Protein AF-A0AAV7CUU9-F1 (afdb_monomer_lite)

Foldseek 3Di:
DVVPDDLQCQLVVLLVVLLVVLVVVLVVCVVPVPPPPDPCSQLSLLLSLQRNLQSQLASLQDPDDLVPDDPVSNVLRDNDDDDPVLSVCSSVPPLRRRQFFRDGSVLVVCLVVVVADDDDLVVVLVVLVVVLVVLVVLLVVQQPPADQDPDPPDDPVVNVVSLVSNCVSNCSVSVNSQSVSLSVCVVSVRFWDQADPVRHTGRHNRRQADPVQLVPPPDPVSNLCGHRPRLSVSLVSVVVVDPPVPVVSSVSSCCSPQQSVQQSVDPDRPSSNCVSVVVVVVVVVVVVVVVVVVPD

Organism: Engystomops pustulosus (NCBI:txid76066)

Secondary structure (DSSP, 8-state):
-GGGS-TTTHHHHHHHHHHHHHHHHHHHHHH-TTT-SS-THHHHHHHHHHHHHHHHHHHHHHTS-GGGS-HHHHHH---SPPPHHHHHHHHH-GGGTSSPPP--HHHHHHHHHT-S-----HHHHHHHHHHHHHHHHHHHHHTTT------TTS-HHHHHHHHHHHHHHHTHHHHHHHHHHHHHHHHHTTT---B-TTSPBP--TT--B-HHHHHT-SSHHHHHHHBSHHHHHHHHHHHHHS-TT-HHHHHHHHHHHHTHHHHHSSS-HHHHHHHHHHHHHHHHHHHHHHHHTT--

Sequence (296 aa):
MFFMVDPRRIQIYTLLITMVYLTFFHVRRYANPFVDELDFTVALMTLTQKMSRFAFEYHDGTVRSYQSLTPTQKSLAIKSLPGILPYLSYNVGFLGLLAGPLCSFNDYQVFIHGEEKKRNPNVVVFKKLWLCCFLLAAHIILSDQFSVSNDPNNSVMYIFLELYLTAASRRPKYYFAWTLADVINNAAGFGYNGVLDYGEERWDLLSNLNILRIETATSFKMYIDNWNIQTAVWLKELSTNFPLGFEIITKVPVFVFFLIPFCHFTSNIPECMVHCFINYLLHMHLYILLHKGFLQ

pLDDT: mean 78.6, std 17.5, range [33.25, 96.81]

Structure (mmCIF, N/CA/C/O backbone):
data_AF-A0AAV7CUU9-F1
#
_entry.id   AF-A0AAV7CUU9-F1
#
loop_
_atom_site.group_PDB
_atom_site.id
_atom_site.type_symbol
_atom_site.label_atom_id
_atom_site.label_alt_id
_atom_site.label_comp_id
_atom_site.label_asym_id
_atom_site.label_entity_id
_atom_site.label_seq_id
_atom_site.pdbx_PDB_ins_code
_atom_site.Cartn_x
_atom_site.Cartn_y
_atom_site.Cartn_z
_atom_site.occupancy
_atom_site.B_iso_or_equiv
_atom_site.auth_seq_id
_atom_site.auth_comp_id
_atom_site.auth_asym_id
_atom_site.auth_atom_id
_atom_site.pdbx_PDB_model_num
ATOM 1 N N . MET A 1 1 ? -21.734 -13.037 1.430 1.00 58.19 1 MET A N 1
ATOM 2 C CA . MET A 1 1 ? -20.768 -14.059 1.887 1.00 58.19 1 MET A CA 1
ATOM 3 C C . MET A 1 1 ? -20.454 -13.929 3.372 1.00 58.19 1 MET A C 1
ATOM 5 O O . MET A 1 1 ? -20.731 -14.872 4.094 1.00 58.19 1 MET A O 1
ATOM 9 N N . PHE A 1 2 ? -19.957 -12.781 3.848 1.00 66.88 2 PHE A N 1
ATOM 10 C CA . PHE A 1 2 ? -19.562 -12.624 5.256 1.00 66.88 2 PHE A CA 1
ATOM 11 C C . PHE A 1 2 ? -20.655 -12.950 6.287 1.00 66.88 2 PHE A C 1
ATOM 13 O O . PHE A 1 2 ? -20.372 -13.540 7.318 1.00 66.88 2 PHE A O 1
ATOM 20 N N . PHE A 1 3 ? -21.911 -12.632 5.974 1.00 66.44 3 PHE A N 1
ATOM 21 C CA . PHE A 1 3 ? -23.059 -12.852 6.861 1.00 66.44 3 PHE A CA 1
ATOM 22 C C . PHE A 1 3 ? -23.571 -14.305 6.912 1.00 66.44 3 PHE A C 1
ATOM 24 O O . PHE A 1 3 ? -24.532 -14.576 7.621 1.00 66.44 3 PHE A O 1
ATOM 31 N N . MET A 1 4 ? -22.994 -15.231 6.135 1.00 69.12 4 MET A N 1
ATOM 32 C CA . MET A 1 4 ? -23.550 -16.583 5.934 1.00 69.12 4 MET A CA 1
ATOM 33 C C . MET A 1 4 ? -22.532 -17.715 6.147 1.00 69.12 4 MET A C 1
ATOM 35 O O . MET A 1 4 ? -22.881 -18.881 5.995 1.00 69.12 4 MET A O 1
ATOM 39 N N . VAL A 1 5 ? -21.271 -17.392 6.443 1.00 77.31 5 VAL A N 1
ATOM 40 C CA . VAL A 1 5 ? -20.157 -18.352 6.480 1.00 77.31 5 VAL A CA 1
ATOM 41 C C . VAL A 1 5 ? -19.608 -18.462 7.901 1.00 77.31 5 VAL A C 1
ATOM 43 O O . VAL A 1 5 ? -19.485 -17.453 8.590 1.00 77.31 5 VAL A O 1
ATOM 46 N N . ASP A 1 6 ? -19.254 -19.683 8.320 1.00 84.69 6 ASP A N 1
ATOM 47 C CA . ASP A 1 6 ? -18.614 -19.952 9.615 1.00 84.69 6 ASP A CA 1
ATOM 48 C C . ASP A 1 6 ? -17.358 -19.068 9.797 1.00 84.69 6 ASP A C 1
ATOM 50 O O . ASP A 1 6 ? -16.442 -19.136 8.959 1.00 84.69 6 ASP A O 1
ATOM 54 N N . PRO A 1 7 ? -17.276 -18.280 10.890 1.00 82.38 7 PRO A N 1
ATOM 55 C CA . PRO A 1 7 ? -16.122 -17.446 11.205 1.00 82.38 7 PRO A CA 1
ATOM 56 C C . PRO A 1 7 ? -14.778 -18.180 11.155 1.00 82.38 7 PRO A C 1
ATOM 58 O O . PRO A 1 7 ? -13.775 -17.555 10.841 1.00 82.38 7 PRO A O 1
ATOM 61 N N . ARG A 1 8 ? -14.731 -19.502 11.386 1.00 85.69 8 ARG A N 1
ATOM 62 C CA . ARG A 1 8 ? -13.494 -20.313 11.360 1.00 85.69 8 ARG A CA 1
ATOM 63 C C . ARG A 1 8 ? -12.810 -20.380 9.995 1.00 85.69 8 ARG A C 1
ATOM 65 O O . ARG A 1 8 ? -11.613 -20.659 9.930 1.00 85.69 8 ARG A O 1
ATOM 72 N N . ARG A 1 9 ? -13.558 -20.209 8.901 1.00 86.81 9 ARG A N 1
ATOM 73 C CA . ARG A 1 9 ? -13.047 -20.383 7.524 1.00 86.81 9 ARG A CA 1
ATOM 74 C C . ARG A 1 9 ? -13.268 -19.168 6.628 1.00 86.81 9 ARG A C 1
ATOM 76 O O . ARG A 1 9 ? -12.860 -19.182 5.466 1.00 86.81 9 ARG A O 1
ATOM 83 N N . ILE A 1 10 ? -13.911 -18.127 7.144 1.00 89.50 10 ILE A N 1
ATOM 84 C CA . ILE A 1 10 ? -14.310 -16.936 6.393 1.00 89.50 10 ILE A CA 1
ATOM 85 C C . ILE A 1 10 ? -13.123 -16.233 5.723 1.00 89.50 10 ILE A C 1
ATOM 87 O O . ILE A 1 10 ? -13.210 -15.843 4.564 1.00 89.50 10 ILE A O 1
ATOM 91 N N . GLN A 1 11 ? -11.987 -16.157 6.412 1.00 89.56 11 GLN A N 1
ATOM 92 C CA . GLN A 1 11 ? -10.737 -15.575 5.940 1.00 89.56 11 GLN A CA 1
ATOM 93 C C . GLN A 1 11 ? -10.143 -16.329 4.753 1.00 89.56 11 GLN A C 1
ATOM 95 O O . GLN A 1 11 ? -9.668 -15.712 3.801 1.00 89.56 11 GLN A O 1
ATOM 100 N N . ILE A 1 12 ? -10.249 -17.660 4.766 1.00 88.00 12 ILE A N 1
ATOM 101 C CA . ILE A 1 12 ? -9.737 -18.518 3.696 1.00 88.00 12 ILE A CA 1
ATOM 102 C C . ILE A 1 12 ? -10.602 -18.354 2.454 1.00 88.00 12 ILE A C 1
ATOM 104 O O . ILE A 1 12 ? -10.090 -18.075 1.373 1.00 88.00 12 ILE A O 1
ATOM 108 N N . TYR A 1 13 ? -11.919 -18.498 2.607 1.00 89.69 13 TYR A N 1
ATOM 109 C CA . TYR A 1 13 ? -12.818 -18.403 1.467 1.00 89.69 13 TYR A CA 1
ATOM 110 C C . TYR A 1 13 ? -12.813 -17.001 0.854 1.00 89.69 13 TYR A C 1
ATOM 112 O O . TYR A 1 13 ? -12.781 -16.889 -0.369 1.00 89.69 13 TYR A O 1
ATOM 120 N N . THR A 1 14 ? -12.814 -15.944 1.677 1.00 91.50 14 THR A N 1
ATOM 121 C CA . THR A 1 14 ? -12.748 -14.567 1.174 1.00 91.50 14 THR A CA 1
ATOM 122 C C . THR A 1 14 ? -11.474 -14.365 0.370 1.00 91.50 14 THR A C 1
ATOM 124 O O . THR A 1 14 ? -11.570 -13.960 -0.783 1.00 91.50 14 THR A O 1
ATOM 127 N N . LEU A 1 15 ? -10.307 -14.720 0.929 1.00 89.50 15 LEU A N 1
ATOM 128 C CA . LEU A 1 15 ? -9.028 -14.590 0.233 1.00 89.50 15 LEU A CA 1
ATOM 129 C C . LEU A 1 15 ? -9.032 -15.342 -1.102 1.00 89.50 15 LEU A C 1
ATOM 131 O O . LEU A 1 15 ? -8.678 -14.755 -2.122 1.00 89.50 15 LEU A O 1
ATOM 135 N N . LEU A 1 16 ? -9.456 -16.610 -1.112 1.00 88.62 16 LEU A N 1
ATOM 136 C CA . LEU A 1 16 ? -9.476 -17.434 -2.322 1.00 88.62 16 LEU A CA 1
ATOM 137 C C . LEU A 1 16 ? -10.388 -16.848 -3.401 1.00 88.62 16 LEU A C 1
ATOM 139 O O . LEU A 1 16 ? -9.965 -16.724 -4.546 1.00 88.62 16 LEU A O 1
ATOM 143 N N . ILE A 1 17 ? -11.611 -16.451 -3.049 1.00 90.94 17 ILE A N 1
ATOM 144 C CA . ILE A 1 17 ? -12.566 -15.900 -4.017 1.00 90.94 17 ILE A CA 1
ATOM 145 C C . ILE A 1 17 ? -12.052 -14.577 -4.584 1.00 90.94 17 ILE A C 1
ATOM 147 O O . ILE A 1 17 ? -12.041 -14.408 -5.803 1.00 90.94 17 ILE A O 1
ATOM 151 N N . THR A 1 18 ? -11.574 -13.664 -3.732 1.00 91.50 18 THR A N 1
ATOM 152 C CA . THR A 1 18 ? -11.036 -12.377 -4.197 1.00 91.50 18 THR A CA 1
ATOM 153 C C . THR A 1 18 ? -9.786 -12.563 -5.055 1.00 91.50 18 THR A C 1
ATOM 155 O O . THR A 1 18 ? -9.650 -11.911 -6.085 1.00 91.50 18 THR A O 1
ATOM 158 N N . MET A 1 19 ? -8.909 -13.507 -4.697 1.00 87.88 19 MET A N 1
ATOM 159 C CA . MET A 1 19 ? -7.693 -13.808 -5.459 1.00 87.88 19 MET A CA 1
ATOM 160 C C . MET A 1 19 ? -7.987 -14.435 -6.815 1.00 87.88 19 MET A C 1
ATOM 162 O O . MET A 1 19 ? -7.392 -14.027 -7.810 1.00 87.88 19 MET A O 1
ATOM 166 N N . VAL A 1 20 ? -8.902 -15.405 -6.878 1.00 88.44 20 VAL A N 1
ATOM 167 C CA . VAL A 1 20 ? -9.318 -16.029 -8.142 1.00 88.44 20 VAL A CA 1
ATOM 168 C C . VAL A 1 20 ? -9.947 -14.984 -9.060 1.00 88.44 20 VAL A C 1
ATOM 170 O O . VAL A 1 20 ? -9.594 -14.917 -10.235 1.00 88.44 20 VAL A O 1
ATOM 173 N N . TYR A 1 21 ? -10.816 -14.129 -8.516 1.00 91.00 21 TYR A N 1
ATOM 174 C CA . TYR A 1 21 ? -11.444 -13.045 -9.269 1.00 91.00 21 TYR A CA 1
ATOM 175 C C . TYR A 1 21 ? -10.401 -12.064 -9.820 1.00 91.00 21 TYR A C 1
ATOM 177 O O . TYR A 1 21 ? -10.372 -11.805 -11.020 1.00 91.00 21 TYR A O 1
ATOM 185 N N . LEU A 1 22 ? -9.489 -11.579 -8.974 1.00 88.94 22 LEU A N 1
ATOM 186 C CA . LEU A 1 22 ? -8.411 -10.678 -9.380 1.00 88.94 22 LEU A CA 1
ATOM 187 C C . LEU A 1 22 ? -7.498 -11.311 -10.445 1.00 88.94 22 LEU A C 1
ATOM 189 O O . LEU A 1 22 ? -7.190 -10.685 -11.459 1.00 88.94 22 LEU A O 1
ATOM 193 N N . THR A 1 23 ? -7.114 -12.574 -10.249 1.00 84.44 23 THR A N 1
ATOM 194 C CA . THR A 1 23 ? -6.263 -13.322 -11.187 1.00 84.44 23 THR A CA 1
ATOM 195 C C . THR A 1 23 ? -6.933 -13.457 -12.549 1.00 84.44 23 THR A C 1
ATOM 197 O O . THR A 1 23 ? -6.286 -13.238 -13.570 1.00 84.44 23 THR A O 1
ATOM 200 N N . PHE A 1 24 ? -8.232 -13.764 -12.584 1.00 87.50 24 PHE A N 1
ATOM 201 C CA . PHE A 1 24 ? -8.989 -13.859 -13.829 1.00 87.50 24 PHE A CA 1
ATOM 202 C C . PHE A 1 24 ? -8.916 -12.562 -14.648 1.00 87.50 24 PHE A C 1
ATOM 204 O O . PHE A 1 24 ? -8.648 -12.615 -15.850 1.00 87.50 24 PHE A O 1
ATOM 211 N N . PHE A 1 25 ? -9.085 -11.397 -14.014 1.00 85.31 25 PHE A N 1
ATOM 212 C CA . PHE A 1 25 ? -9.014 -10.116 -14.725 1.00 85.31 25 PHE A CA 1
ATOM 213 C C . PHE A 1 25 ? -7.604 -9.747 -15.168 1.00 85.31 25 PHE A C 1
ATOM 215 O O . PHE A 1 25 ? -7.440 -9.258 -16.284 1.00 85.31 25 PHE A O 1
ATOM 222 N N . HIS A 1 26 ? -6.584 -10.049 -14.368 1.00 79.81 26 HIS A N 1
ATOM 223 C CA . HIS A 1 26 ? -5.200 -9.880 -14.806 1.00 79.81 26 HIS A CA 1
ATOM 224 C C . HIS A 1 26 ? -4.854 -10.764 -16.010 1.00 79.81 26 HIS A C 1
ATOM 226 O O . HIS A 1 26 ? -4.258 -10.281 -16.970 1.00 79.81 26 HIS A O 1
ATOM 232 N N . VAL A 1 27 ? -5.277 -12.034 -16.008 1.00 81.75 27 VAL A N 1
ATOM 233 C CA . VAL A 1 27 ? -5.075 -12.951 -17.143 1.00 81.75 27 VAL A CA 1
ATOM 234 C C . VAL A 1 27 ? -5.829 -12.462 -18.379 1.00 81.75 27 VAL A C 1
ATOM 236 O O . VAL A 1 27 ? -5.264 -12.435 -19.470 1.00 81.75 27 VAL A O 1
ATOM 239 N N . ARG A 1 28 ? -7.084 -12.023 -18.224 1.00 82.25 28 ARG A N 1
ATOM 240 C CA . ARG A 1 28 ? -7.881 -11.465 -19.325 1.00 82.25 28 ARG A CA 1
ATOM 241 C C . ARG A 1 28 ? -7.221 -10.230 -19.938 1.00 82.25 28 ARG A C 1
ATOM 243 O O . ARG A 1 28 ? -7.171 -10.141 -21.164 1.00 82.25 28 ARG A O 1
ATOM 250 N N . ARG A 1 29 ? -6.718 -9.316 -19.103 1.00 77.62 29 ARG A N 1
ATOM 251 C CA . ARG A 1 29 ? -6.019 -8.094 -19.526 1.00 77.62 29 ARG A CA 1
ATOM 252 C C . ARG A 1 29 ? -4.715 -8.420 -20.243 1.00 77.62 29 ARG A C 1
ATOM 254 O O . ARG A 1 29 ? -4.448 -7.862 -21.299 1.00 77.62 29 ARG A O 1
ATOM 261 N N . TYR A 1 30 ? -3.939 -9.366 -19.715 1.00 76.38 30 TYR A N 1
ATOM 262 C CA . TYR A 1 30 ? -2.727 -9.855 -20.373 1.00 76.38 30 TYR A CA 1
ATOM 263 C C . TYR A 1 30 ? -3.023 -10.468 -21.750 1.00 76.38 30 TYR A C 1
ATOM 265 O O . TYR A 1 30 ? -2.300 -10.211 -22.706 1.00 76.38 30 TYR A O 1
ATOM 273 N N . ALA A 1 31 ? -4.110 -11.236 -21.870 1.00 80.44 31 ALA A N 1
ATOM 274 C CA . ALA A 1 31 ? -4.526 -11.834 -23.135 1.00 80.44 31 ALA A CA 1
ATOM 275 C C . ALA A 1 31 ? -5.106 -10.818 -24.140 1.00 80.44 31 ALA A C 1
ATOM 277 O O . ALA A 1 31 ? -5.089 -11.085 -25.338 1.00 80.44 31 ALA A O 1
ATOM 278 N N . ASN A 1 32 ? -5.621 -9.670 -23.679 1.00 80.06 32 ASN A N 1
ATOM 279 C CA . ASN A 1 32 ? -6.294 -8.665 -24.514 1.00 80.06 32 ASN A CA 1
ATOM 280 C C . ASN A 1 32 ? -5.817 -7.230 -24.194 1.00 80.06 32 ASN A C 1
ATOM 282 O O . ASN A 1 32 ? -6.618 -6.400 -23.757 1.00 80.06 32 ASN A O 1
ATOM 286 N N . PRO A 1 33 ? -4.533 -6.897 -24.421 1.00 68.38 33 PRO A N 1
ATOM 287 C CA . PRO A 1 33 ? -3.940 -5.641 -23.950 1.00 68.38 33 PRO A CA 1
ATOM 288 C C . PRO A 1 33 ? -4.522 -4.375 -24.602 1.00 68.38 33 PRO A C 1
ATOM 290 O O . PRO A 1 33 ? -4.415 -3.298 -24.026 1.00 68.38 33 PRO A O 1
ATOM 293 N N . PHE A 1 34 ? -5.153 -4.488 -25.776 1.00 65.38 34 PHE A N 1
ATOM 294 C CA . PHE A 1 34 ? -5.671 -3.350 -26.551 1.00 65.38 34 PHE A CA 1
ATOM 295 C C . PHE A 1 34 ? -7.168 -3.062 -26.342 1.00 65.38 34 PHE A C 1
ATOM 297 O O . PHE A 1 34 ? -7.693 -2.142 -26.958 1.00 65.38 34 PHE A O 1
ATOM 304 N N . VAL A 1 35 ? -7.869 -3.855 -25.523 1.00 65.31 35 VAL A N 1
ATOM 305 C CA . VAL A 1 35 ? -9.334 -3.749 -25.352 1.00 65.31 35 VAL A CA 1
ATOM 306 C C . VAL A 1 35 ? -9.725 -2.876 -24.151 1.00 65.31 35 VAL A C 1
ATOM 308 O O . VAL A 1 35 ? -10.806 -2.295 -24.143 1.00 65.31 35 VAL A O 1
ATOM 311 N N . ASP A 1 36 ? -8.847 -2.743 -23.154 1.00 57.91 36 ASP A N 1
ATOM 312 C CA . ASP A 1 36 ? -9.168 -2.109 -21.872 1.00 57.91 36 ASP A CA 1
ATOM 313 C C . ASP A 1 36 ? -8.429 -0.763 -21.697 1.00 57.91 36 ASP A C 1
ATOM 315 O O . ASP A 1 36 ? -7.310 -0.729 -21.173 1.00 57.91 36 ASP A O 1
ATOM 319 N N . GLU A 1 37 ? -9.069 0.351 -22.085 1.00 59.75 37 GLU A N 1
ATOM 320 C CA . GLU A 1 37 ? -8.553 1.721 -21.869 1.00 59.75 37 GLU A CA 1
ATOM 321 C C . GLU A 1 37 ? -8.502 2.117 -20.379 1.00 59.75 37 GLU A C 1
ATOM 323 O O . GLU A 1 37 ? -7.649 2.907 -19.973 1.00 59.75 37 GLU A O 1
ATOM 328 N N . LEU A 1 38 ? -9.381 1.544 -19.544 1.00 64.38 38 LEU A N 1
ATOM 329 C CA . LEU A 1 38 ? -9.443 1.803 -18.103 1.00 64.38 38 LEU A CA 1
ATOM 330 C C . LEU A 1 38 ? -9.029 0.565 -17.297 1.00 64.38 38 LEU A C 1
ATOM 332 O O . LEU A 1 38 ? -9.731 -0.447 -17.272 1.00 64.38 38 LEU A O 1
ATOM 336 N N . ASP A 1 39 ? -7.910 0.668 -16.579 1.00 72.75 39 ASP A N 1
ATOM 337 C CA . ASP A 1 39 ? -7.404 -0.411 -15.730 1.00 72.75 39 ASP A CA 1
ATOM 338 C C . ASP A 1 39 ? -8.113 -0.457 -14.364 1.00 72.75 39 ASP A C 1
ATOM 340 O O . ASP A 1 39 ? -7.644 0.089 -13.363 1.00 72.75 39 ASP A O 1
ATOM 344 N N . PHE A 1 40 ? -9.258 -1.140 -14.299 1.00 80.94 40 PHE A N 1
ATOM 345 C CA . PHE A 1 40 ? -9.962 -1.373 -13.032 1.00 80.94 40 PHE A CA 1
ATOM 346 C C . PHE A 1 40 ? -9.289 -2.437 -12.149 1.00 80.94 40 PHE A C 1
ATOM 348 O O . PHE A 1 40 ? -9.700 -2.618 -10.998 1.00 80.94 40 PHE A O 1
ATOM 355 N N . THR A 1 41 ? -8.255 -3.135 -12.639 1.00 80.56 41 THR A N 1
ATOM 356 C CA . THR A 1 41 ? -7.569 -4.163 -11.843 1.00 80.56 41 THR A CA 1
ATOM 357 C C . THR A 1 41 ? -6.850 -3.554 -10.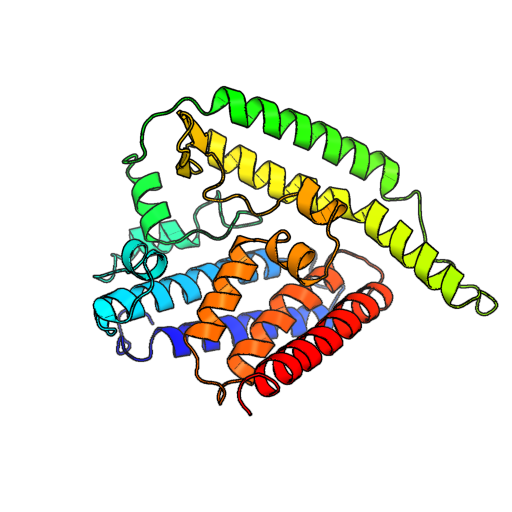644 1.00 80.56 41 THR A C 1
ATOM 359 O O . THR A 1 41 ? -6.802 -4.184 -9.593 1.00 80.56 41 THR A O 1
ATOM 362 N N . VAL A 1 42 ? -6.426 -2.287 -10.731 1.00 79.06 42 VAL A N 1
ATOM 363 C CA . VAL A 1 42 ? -5.850 -1.543 -9.600 1.00 79.06 42 VAL A CA 1
ATOM 364 C C . VAL A 1 42 ? -6.851 -1.423 -8.444 1.00 79.06 42 VAL A C 1
ATOM 366 O O . VAL A 1 42 ? -6.526 -1.747 -7.303 1.00 79.06 42 VAL A O 1
ATOM 369 N N . ALA A 1 43 ? -8.100 -1.045 -8.729 1.00 85.00 43 ALA A N 1
ATOM 370 C CA . ALA A 1 43 ? -9.141 -0.985 -7.703 1.00 85.00 43 ALA A CA 1
ATOM 371 C C . ALA A 1 43 ? -9.464 -2.384 -7.146 1.00 85.00 43 ALA A C 1
ATOM 373 O O . ALA A 1 43 ? -9.674 -2.548 -5.943 1.00 85.00 43 ALA A O 1
ATOM 374 N N . LEU A 1 44 ? -9.457 -3.418 -7.999 1.00 88.25 44 LEU A N 1
ATOM 375 C CA . LEU A 1 44 ? -9.649 -4.804 -7.559 1.00 88.25 44 LEU A CA 1
ATOM 376 C C . LEU A 1 44 ? -8.522 -5.307 -6.656 1.00 88.25 44 LEU A C 1
ATOM 378 O O . LEU A 1 44 ? -8.802 -6.063 -5.723 1.00 88.25 44 LEU A O 1
ATOM 382 N N . MET A 1 45 ? -7.276 -4.894 -6.893 1.00 86.38 45 MET A N 1
ATOM 383 C CA . MET A 1 45 ? -6.153 -5.198 -6.010 1.00 86.38 45 MET A CA 1
ATOM 384 C C . MET A 1 45 ? -6.418 -4.642 -4.610 1.00 86.38 45 MET A C 1
ATOM 386 O O . MET A 1 45 ? -6.386 -5.389 -3.630 1.00 86.38 45 MET A O 1
ATOM 390 N N . THR A 1 46 ? -6.758 -3.356 -4.512 1.00 87.94 46 THR A N 1
ATOM 391 C CA . THR A 1 46 ? -7.028 -2.707 -3.225 1.00 87.94 46 THR A CA 1
ATOM 392 C C . THR A 1 46 ? -8.244 -3.313 -2.521 1.00 87.94 46 THR A C 1
ATOM 394 O O . THR A 1 46 ? -8.189 -3.590 -1.322 1.00 87.94 46 THR A O 1
ATOM 397 N N . LEU A 1 47 ? -9.323 -3.607 -3.253 1.00 91.69 47 LEU A N 1
ATOM 398 C CA . LEU A 1 47 ? -10.499 -4.291 -2.702 1.00 91.69 47 LEU A CA 1
ATOM 399 C C . LEU A 1 47 ? -10.164 -5.697 -2.198 1.00 91.69 47 LEU A C 1
ATOM 401 O O . LEU A 1 47 ? -10.581 -6.072 -1.106 1.00 91.69 47 LEU A O 1
ATOM 405 N N . THR A 1 48 ? -9.365 -6.459 -2.944 1.00 92.06 48 THR A N 1
ATOM 406 C CA . THR A 1 48 ? -8.923 -7.800 -2.538 1.00 92.06 48 THR A CA 1
ATOM 407 C C . THR A 1 48 ? -8.175 -7.752 -1.209 1.00 92.06 48 THR A C 1
ATOM 409 O O . THR A 1 48 ? -8.446 -8.554 -0.311 1.00 92.06 48 THR A O 1
ATOM 412 N N . GLN A 1 49 ? -7.277 -6.781 -1.037 1.00 91.75 49 GLN A N 1
ATOM 413 C CA . GLN A 1 49 ? -6.554 -6.599 0.220 1.00 91.75 49 GLN A CA 1
ATOM 414 C C . GLN A 1 49 ? -7.484 -6.205 1.364 1.00 91.75 49 GLN A C 1
ATOM 416 O O . GLN A 1 49 ? -7.431 -6.822 2.421 1.00 91.75 49 GLN A O 1
ATOM 421 N N . LYS A 1 50 ? -8.375 -5.233 1.152 1.00 93.19 50 LYS A N 1
ATOM 422 C CA . LYS A 1 50 ? -9.310 -4.748 2.180 1.00 93.19 50 LYS A CA 1
ATOM 423 C C . LYS A 1 50 ? -10.278 -5.836 2.631 1.00 93.19 50 LYS A C 1
ATOM 425 O O . LYS A 1 50 ? -10.422 -6.085 3.824 1.00 93.19 50 LYS A O 1
ATOM 430 N N . MET A 1 51 ? -10.900 -6.535 1.683 1.00 94.06 51 MET A N 1
ATOM 431 C CA . MET A 1 51 ? -11.854 -7.603 1.981 1.00 94.06 51 MET A CA 1
ATOM 432 C C . MET A 1 51 ? -11.180 -8.786 2.675 1.00 94.06 51 MET A C 1
ATOM 434 O O . MET A 1 51 ? -11.719 -9.301 3.654 1.00 94.06 51 MET A O 1
ATOM 438 N N . SER A 1 52 ? -10.006 -9.216 2.200 1.00 93.00 52 SER A N 1
ATOM 439 C CA . SER A 1 52 ? -9.277 -10.317 2.837 1.00 93.00 52 SER A CA 1
ATOM 440 C C . SER A 1 52 ? -8.757 -9.922 4.217 1.00 93.00 52 SER A C 1
ATOM 442 O O . SER A 1 52 ? -8.993 -10.665 5.165 1.00 93.00 52 SER A O 1
ATOM 444 N N . ARG A 1 53 ? -8.145 -8.741 4.373 1.00 92.75 53 ARG A N 1
ATOM 445 C CA . ARG A 1 53 ? -7.670 -8.224 5.665 1.00 92.75 53 ARG A CA 1
ATOM 446 C C . ARG A 1 53 ? -8.796 -8.142 6.690 1.00 92.75 53 ARG A C 1
ATOM 448 O O . ARG A 1 53 ? -8.659 -8.713 7.765 1.00 92.75 53 ARG A O 1
ATOM 455 N N . PHE A 1 54 ? -9.935 -7.556 6.319 1.00 94.44 54 PHE A N 1
ATOM 456 C CA . PHE A 1 54 ? -11.137 -7.538 7.155 1.00 94.44 54 PHE A CA 1
ATOM 457 C C . PHE A 1 54 ? -11.536 -8.951 7.615 1.00 94.44 54 PHE A C 1
ATOM 459 O O . PHE A 1 54 ? -11.895 -9.164 8.771 1.00 94.44 54 PHE A O 1
ATOM 466 N N . ALA A 1 55 ? -11.445 -9.945 6.725 1.00 93.19 55 ALA A N 1
ATOM 467 C CA . ALA A 1 55 ? -11.752 -11.330 7.061 1.00 93.19 55 ALA A CA 1
ATOM 468 C C . ALA A 1 55 ? -10.792 -11.930 8.093 1.00 93.19 55 ALA A C 1
ATOM 470 O O . ALA A 1 55 ? -11.241 -12.651 8.985 1.00 93.19 55 ALA A O 1
ATOM 471 N N . PHE A 1 56 ? -9.495 -11.637 7.980 1.00 92.00 56 PHE A N 1
ATOM 472 C CA . PHE A 1 56 ? -8.495 -12.057 8.962 1.00 92.00 56 PHE A CA 1
ATOM 473 C C . PHE A 1 56 ? -8.700 -11.358 10.303 1.00 92.00 56 PHE A C 1
ATOM 475 O O . PHE A 1 56 ? -8.737 -12.034 11.326 1.00 92.00 56 PHE A O 1
ATOM 482 N N . GLU A 1 57 ? -8.919 -10.044 10.300 1.00 93.44 57 GLU A N 1
ATOM 483 C CA . GLU A 1 57 ? -9.186 -9.260 11.511 1.00 93.44 57 GLU A CA 1
ATOM 484 C C . GLU A 1 57 ? -10.451 -9.759 12.239 1.00 93.44 57 GLU A C 1
ATOM 486 O O . GLU A 1 57 ? -10.468 -9.867 13.467 1.00 93.44 57 GLU A O 1
ATOM 491 N N . TYR A 1 58 ? -11.493 -10.145 11.495 1.00 93.62 58 TYR A N 1
ATOM 492 C CA . TYR A 1 58 ? -12.709 -10.751 12.048 1.00 93.62 58 TYR A CA 1
ATOM 493 C C . TYR A 1 58 ? -12.497 -12.170 12.584 1.00 93.62 58 TYR A C 1
ATOM 495 O O . TYR A 1 58 ? -12.968 -12.499 13.675 1.00 93.62 58 TYR A O 1
ATOM 503 N N . HIS A 1 59 ? -11.758 -13.015 11.862 1.00 91.44 59 HIS A N 1
ATOM 504 C CA . HIS A 1 59 ? -11.390 -14.347 12.346 1.00 91.44 59 HIS A CA 1
ATOM 505 C C . HIS A 1 59 ? -10.563 -14.264 13.641 1.00 91.44 59 HIS A C 1
ATOM 507 O O . HIS A 1 59 ? -10.827 -14.990 14.604 1.00 91.44 59 HIS A O 1
ATOM 513 N N . ASP A 1 60 ? -9.593 -13.350 13.695 1.00 91.38 60 ASP A N 1
ATOM 514 C CA . ASP A 1 60 ? -8.752 -13.130 14.869 1.00 91.38 60 ASP A CA 1
ATOM 515 C C . ASP A 1 60 ? -9.581 -12.660 16.079 1.00 91.38 60 ASP A C 1
ATOM 517 O O . ASP A 1 60 ? -9.330 -13.112 17.195 1.00 91.38 60 ASP A O 1
ATOM 521 N N . GLY A 1 61 ? -10.607 -11.827 15.871 1.00 91.25 61 GLY A N 1
ATOM 522 C CA . GLY A 1 61 ? -11.475 -11.329 16.945 1.00 91.25 61 GLY A CA 1
ATOM 523 C C . GLY A 1 61 ? -12.565 -12.285 17.436 1.00 91.25 61 GLY A C 1
ATOM 524 O O . GLY A 1 61 ? -13.094 -12.067 18.526 1.00 91.25 61 GLY A O 1
ATOM 525 N N . THR A 1 62 ? -12.902 -13.330 16.674 1.00 91.19 62 THR A N 1
ATOM 526 C CA . THR A 1 62 ? -14.037 -14.225 16.984 1.00 91.19 62 THR A CA 1
ATOM 527 C C . THR A 1 62 ? -13.654 -15.677 17.248 1.00 91.19 62 THR A C 1
ATOM 529 O O . THR A 1 62 ? -14.343 -16.358 18.006 1.00 91.19 62 THR A O 1
ATOM 532 N N . VAL A 1 63 ? -12.574 -16.170 16.639 1.00 89.94 63 VAL A N 1
ATOM 533 C CA . VAL A 1 63 ? -12.205 -17.595 16.679 1.00 89.94 63 VAL A CA 1
ATOM 534 C C . VAL A 1 63 ? -10.939 -17.828 17.489 1.00 89.94 63 VAL A C 1
ATOM 536 O O . VAL A 1 63 ? -10.845 -18.813 18.225 1.00 89.94 63 VAL A O 1
ATOM 539 N N . ARG A 1 64 ? -9.938 -16.955 17.349 1.00 87.44 64 ARG A N 1
ATOM 540 C CA . ARG A 1 64 ? -8.644 -17.151 18.006 1.00 87.44 64 ARG A CA 1
ATOM 541 C C . ARG A 1 64 ? -8.682 -16.726 19.465 1.00 87.44 64 ARG A C 1
ATOM 543 O O . ARG A 1 64 ? -9.326 -15.756 19.849 1.00 87.44 64 ARG A O 1
ATOM 550 N N . SER A 1 65 ? -7.908 -17.435 20.284 1.00 87.12 65 SER A N 1
ATOM 551 C CA . SER A 1 65 ? -7.679 -17.019 21.665 1.00 87.12 65 SER A CA 1
ATOM 552 C C . SER A 1 65 ? -6.882 -15.719 21.691 1.00 87.12 65 SER A C 1
ATOM 554 O O . SER A 1 65 ? -5.818 -15.634 21.071 1.00 87.12 65 SER A O 1
ATOM 556 N N . TYR A 1 66 ? -7.344 -14.749 22.481 1.00 86.12 66 TYR A N 1
ATOM 557 C CA . TYR A 1 66 ? -6.679 -13.460 22.664 1.00 86.12 66 TYR A CA 1
ATOM 558 C C . TYR A 1 66 ? -5.199 -13.611 23.043 1.00 86.12 66 TYR A C 1
ATOM 560 O O . TYR A 1 66 ? -4.360 -12.856 22.568 1.00 86.12 66 TYR A O 1
ATOM 568 N N . GLN A 1 67 ? -4.835 -14.615 23.847 1.00 87.50 67 GLN A N 1
ATOM 569 C CA . GLN A 1 67 ? -3.441 -14.842 24.253 1.00 87.50 67 GLN A CA 1
ATOM 570 C C . GLN A 1 67 ? -2.526 -15.241 23.085 1.00 87.50 67 GLN A C 1
ATOM 572 O O . GLN A 1 67 ? -1.342 -14.924 23.115 1.00 87.50 67 GLN A O 1
ATOM 577 N N . SER A 1 68 ? -3.077 -15.880 22.049 1.00 86.81 68 SER A N 1
ATOM 578 C CA . SER A 1 68 ? -2.330 -16.328 20.864 1.00 86.81 68 SER A CA 1
ATOM 579 C C . SER A 1 68 ? -2.062 -15.222 19.837 1.00 86.81 68 SER A C 1
ATOM 581 O O . SER A 1 68 ? -1.351 -15.456 18.861 1.00 86.81 68 SER A O 1
ATOM 583 N N . LEU A 1 69 ? -2.661 -14.043 20.024 1.00 87.06 69 LEU A N 1
ATOM 584 C CA . LEU A 1 69 ? -2.567 -12.921 19.097 1.00 87.06 69 LEU A CA 1
ATOM 585 C C . LEU A 1 69 ? -1.375 -12.020 19.431 1.00 87.06 69 LEU A C 1
ATOM 587 O O . LEU A 1 69 ? -1.098 -11.721 20.602 1.00 87.06 69 LEU A O 1
ATOM 591 N N . THR A 1 70 ? -0.711 -11.524 18.388 1.00 87.12 70 THR A N 1
ATOM 592 C CA . THR A 1 70 ? 0.297 -10.467 18.528 1.00 87.12 70 THR A CA 1
ATOM 593 C C . THR A 1 70 ? -0.349 -9.163 19.024 1.00 87.12 70 THR A C 1
ATOM 595 O O . THR A 1 70 ? -1.562 -8.988 18.888 1.00 87.12 70 THR A O 1
ATOM 598 N N . PRO A 1 71 ? 0.419 -8.216 19.599 1.00 87.75 71 PRO A N 1
ATOM 599 C CA . PRO A 1 71 ? -0.127 -6.927 20.035 1.00 87.75 71 PRO A CA 1
ATOM 600 C C . PRO A 1 71 ? -0.904 -6.186 18.936 1.00 87.75 71 PRO A C 1
ATOM 602 O O . PRO A 1 71 ? -1.992 -5.683 19.197 1.00 87.75 71 PRO A O 1
ATOM 605 N N . THR A 1 72 ? -0.395 -6.196 17.701 1.00 84.06 72 THR A N 1
ATOM 606 C CA . THR A 1 72 ? -1.059 -5.589 16.537 1.00 84.06 72 THR A CA 1
ATOM 607 C C . THR A 1 72 ? -2.344 -6.324 16.156 1.00 84.06 72 THR A C 1
ATOM 609 O O . THR A 1 72 ? -3.370 -5.696 15.925 1.00 84.06 72 THR A O 1
ATOM 612 N N . GLN A 1 73 ? -2.342 -7.660 16.154 1.00 88.25 73 GLN A N 1
ATOM 613 C CA . GLN A 1 73 ? -3.565 -8.429 15.890 1.00 88.25 73 GLN A CA 1
ATOM 614 C C . GLN A 1 73 ? -4.642 -8.155 16.942 1.00 88.25 73 GLN A C 1
ATOM 616 O O . GLN A 1 73 ? -5.814 -8.034 16.610 1.00 88.25 73 GLN A O 1
ATOM 621 N N . LYS A 1 74 ? -4.252 -7.998 18.213 1.00 90.19 74 LYS A N 1
ATOM 622 C CA . LYS A 1 74 ? -5.185 -7.658 19.297 1.00 90.19 74 LYS A CA 1
ATOM 623 C C . LYS A 1 74 ? -5.847 -6.299 19.092 1.00 90.19 74 LYS A C 1
ATOM 625 O O . LYS A 1 74 ? -7.040 -6.186 19.358 1.00 90.19 74 LYS A O 1
ATOM 630 N N . SER A 1 75 ? -5.096 -5.286 18.653 1.00 88.25 75 SER A N 1
ATOM 631 C CA . SER A 1 75 ? -5.648 -3.942 18.431 1.00 88.25 75 SER A CA 1
ATOM 632 C C . SER A 1 75 ? -6.571 -3.881 17.214 1.00 88.25 75 SER A C 1
ATOM 634 O O . SER A 1 75 ? -7.545 -3.133 17.222 1.00 88.25 75 SER A O 1
ATOM 636 N N . LEU A 1 76 ? -6.291 -4.682 16.185 1.00 90.94 76 LEU A N 1
ATOM 637 C CA . LEU A 1 76 ? -7.042 -4.674 14.927 1.00 90.94 76 LEU A CA 1
ATOM 638 C C . LEU A 1 76 ? -8.178 -5.706 14.873 1.00 90.94 76 LEU A C 1
ATOM 640 O O . LEU A 1 76 ? -8.996 -5.664 13.961 1.00 90.94 76 LEU A O 1
ATOM 644 N N . ALA A 1 77 ? -8.257 -6.613 15.848 1.00 92.62 77 ALA A N 1
ATOM 645 C CA . ALA A 1 77 ? -9.266 -7.663 15.897 1.00 92.62 77 ALA A CA 1
ATOM 646 C C . ALA A 1 77 ? -10.701 -7.105 15.885 1.00 92.62 77 ALA A C 1
ATOM 648 O O . ALA A 1 77 ? -11.084 -6.269 16.712 1.00 92.62 77 ALA A O 1
ATOM 649 N N . ILE A 1 78 ? -11.529 -7.634 14.984 1.00 94.19 78 ILE A N 1
ATOM 650 C CA . ILE A 1 78 ? -12.940 -7.269 14.847 1.00 94.19 78 ILE A CA 1
ATOM 651 C C . ILE A 1 78 ? -13.773 -8.294 15.619 1.00 94.19 78 ILE A C 1
ATOM 653 O O . ILE A 1 78 ? -13.865 -9.460 15.243 1.00 94.19 78 ILE A O 1
ATOM 657 N N . LYS A 1 79 ? -14.383 -7.857 16.723 1.00 91.69 79 LYS A N 1
ATOM 658 C CA . LYS A 1 79 ? -15.105 -8.743 17.657 1.00 91.69 79 LYS A CA 1
ATOM 659 C C . LYS A 1 79 ? -16.517 -9.103 17.198 1.00 91.69 79 LYS A C 1
ATOM 661 O O . LYS A 1 79 ? -17.059 -10.125 17.607 1.00 91.69 79 LYS A O 1
ATOM 666 N N . SER A 1 80 ? -17.133 -8.256 16.382 1.00 90.56 80 SER A N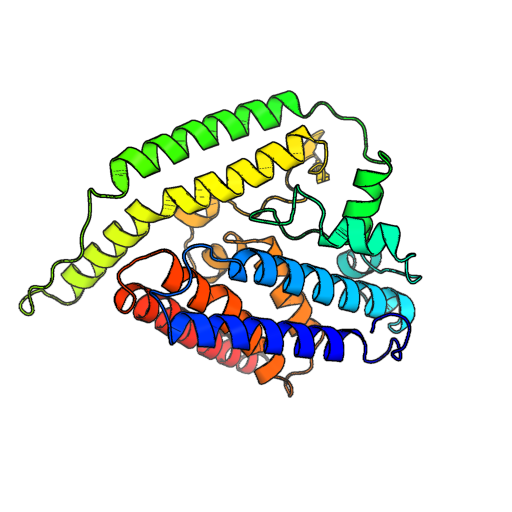 1
ATOM 667 C CA . SER A 1 80 ? -18.492 -8.439 15.880 1.00 90.56 80 SER A CA 1
ATOM 668 C C . SER A 1 80 ? -18.588 -7.960 14.440 1.00 90.56 80 SER A C 1
ATOM 670 O O . SER A 1 80 ? -17.882 -7.045 14.020 1.00 90.56 80 SER A O 1
ATOM 672 N N . LEU A 1 81 ? -19.455 -8.610 13.666 1.00 90.56 81 LEU A N 1
ATOM 673 C CA . LEU A 1 81 ? -19.632 -8.255 12.269 1.00 90.56 81 LEU A CA 1
ATOM 674 C C . LEU A 1 81 ? -20.345 -6.889 12.186 1.00 90.56 81 LEU A C 1
ATOM 676 O O . LEU A 1 81 ? -21.390 -6.720 12.821 1.00 90.56 81 LEU A O 1
ATOM 680 N N . PRO A 1 82 ? -19.810 -5.915 11.433 1.00 91.62 82 PRO A N 1
ATOM 681 C CA . PRO A 1 82 ? -20.454 -4.628 11.247 1.00 91.62 82 PRO A CA 1
ATOM 682 C C . PRO A 1 82 ? -21.705 -4.771 10.374 1.00 91.62 82 PRO A C 1
ATOM 684 O O . PRO A 1 82 ? -21.889 -5.750 9.645 1.00 91.62 82 PRO A O 1
ATOM 687 N N . GLY A 1 83 ? -22.553 -3.743 10.400 1.00 91.81 83 GLY A N 1
ATOM 688 C CA . GLY A 1 83 ? -23.638 -3.613 9.432 1.00 91.81 83 GLY A CA 1
ATOM 689 C C . GLY A 1 83 ? -23.125 -3.475 7.990 1.00 91.81 83 GLY A C 1
ATOM 690 O O . GLY A 1 83 ? -21.948 -3.209 7.737 1.00 91.81 83 GLY A O 1
ATOM 691 N N . ILE A 1 84 ? -24.041 -3.599 7.027 1.00 91.50 84 ILE A N 1
ATOM 692 C CA . ILE A 1 84 ? -23.724 -3.512 5.590 1.00 91.50 84 ILE A CA 1
ATOM 693 C C . ILE A 1 84 ? -23.137 -2.142 5.230 1.00 91.50 84 ILE A C 1
ATOM 695 O O . ILE A 1 84 ? -22.163 -2.070 4.485 1.00 91.50 84 ILE A O 1
ATOM 699 N N . LEU A 1 85 ? -23.701 -1.059 5.770 1.00 92.94 85 LEU A N 1
ATOM 700 C CA . LEU A 1 85 ? -23.287 0.300 5.426 1.00 92.94 85 LEU A CA 1
ATOM 701 C C . LEU A 1 85 ? -21.834 0.606 5.852 1.00 92.94 85 LEU A C 1
ATOM 703 O O . LEU A 1 85 ? -21.062 0.986 4.973 1.00 92.94 85 LEU A O 1
ATOM 707 N N . PRO A 1 86 ? -21.406 0.386 7.115 1.00 93.81 86 PRO A N 1
ATOM 708 C CA . PRO A 1 86 ? -20.001 0.563 7.496 1.00 93.81 86 PRO A CA 1
ATOM 709 C C . PRO A 1 86 ? -19.035 -0.295 6.673 1.00 93.81 86 PRO A C 1
ATOM 711 O O . PRO A 1 86 ? -17.973 0.180 6.271 1.00 93.81 86 PRO A O 1
ATOM 714 N N . TYR A 1 87 ? -19.416 -1.540 6.367 1.00 93.44 87 TYR A N 1
ATOM 715 C CA . TYR A 1 87 ? -18.601 -2.430 5.541 1.00 93.44 87 TYR A CA 1
ATOM 716 C C . TYR A 1 87 ? -18.446 -1.915 4.102 1.00 93.44 87 TYR A C 1
ATOM 718 O O . TYR A 1 87 ? -17.338 -1.904 3.564 1.00 93.44 87 TYR A O 1
ATOM 726 N N . LEU A 1 88 ? -19.531 -1.460 3.468 1.00 93.31 88 LEU A N 1
ATOM 727 C CA . LEU A 1 88 ? -19.462 -0.866 2.131 1.00 93.31 88 LEU A CA 1
ATOM 728 C C . LEU A 1 88 ? -18.641 0.424 2.154 1.00 93.31 88 LEU A C 1
ATOM 730 O O . LEU A 1 88 ? -17.734 0.559 1.340 1.00 93.31 88 LEU A O 1
ATOM 734 N N . SER A 1 89 ? -18.887 1.306 3.124 1.00 94.25 89 SER A N 1
ATOM 735 C CA . SER A 1 89 ? -18.134 2.549 3.318 1.00 94.25 89 SER A CA 1
ATOM 736 C C . SER A 1 89 ? -16.628 2.298 3.417 1.00 94.25 89 SER A C 1
ATOM 738 O O . SER A 1 89 ? -15.847 2.956 2.733 1.00 94.25 89 SER A O 1
ATOM 740 N N . TYR A 1 90 ? -16.219 1.284 4.187 1.00 94.19 90 TYR A N 1
ATOM 741 C CA . TYR A 1 90 ? -14.824 0.852 4.257 1.00 94.19 90 TYR A CA 1
ATOM 742 C C . TYR A 1 90 ? -14.286 0.456 2.885 1.00 94.19 90 TYR A C 1
ATOM 744 O O . TYR A 1 90 ? -13.253 0.975 2.475 1.00 94.19 90 TYR A O 1
ATOM 752 N N . ASN A 1 91 ? -14.977 -0.415 2.146 1.00 92.06 91 ASN A N 1
ATOM 753 C CA . ASN A 1 91 ? -14.488 -0.929 0.866 1.00 92.06 91 ASN A CA 1
ATOM 754 C C . ASN A 1 91 ? -14.431 0.147 -0.229 1.00 92.06 91 ASN A C 1
ATOM 756 O O . ASN A 1 91 ? -13.390 0.281 -0.874 1.00 92.06 91 ASN A O 1
ATOM 760 N N . VAL A 1 92 ? -15.490 0.948 -0.388 1.00 90.69 92 VAL A N 1
ATOM 761 C CA . VAL A 1 92 ? -15.610 1.965 -1.453 1.00 90.69 92 VAL A CA 1
ATOM 762 C C . VAL A 1 92 ? -15.144 3.365 -1.040 1.00 90.69 92 VAL A C 1
ATOM 764 O O . VAL A 1 92 ? -15.298 4.317 -1.802 1.00 90.69 92 VAL A O 1
ATOM 767 N N . GLY A 1 93 ? -14.566 3.509 0.155 1.00 89.06 93 GLY A N 1
ATOM 768 C CA . GLY A 1 93 ? -14.055 4.781 0.657 1.00 89.06 93 GLY A CA 1
ATOM 769 C C . GLY A 1 93 ? -13.035 5.413 -0.294 1.00 89.06 93 GLY A C 1
ATOM 770 O O . GLY A 1 93 ? -11.994 4.821 -0.585 1.00 89.06 93 GLY A O 1
ATOM 771 N N . PHE A 1 94 ? -13.326 6.638 -0.739 1.00 85.19 94 PHE A N 1
ATOM 772 C CA . PHE A 1 94 ? -12.585 7.352 -1.786 1.00 85.19 94 PHE A CA 1
ATOM 773 C C . PHE A 1 94 ? -11.073 7.447 -1.522 1.00 85.19 94 PHE A C 1
ATOM 775 O O . PHE A 1 94 ? -10.273 7.201 -2.424 1.00 85.19 94 PHE A O 1
ATOM 782 N N . LEU A 1 95 ? -10.680 7.720 -0.272 1.00 85.19 95 LEU A N 1
ATOM 783 C CA . LEU A 1 95 ? -9.278 7.880 0.145 1.00 85.19 95 LEU A CA 1
ATOM 784 C C . LEU A 1 95 ? -8.415 6.623 -0.053 1.00 85.19 95 LEU A C 1
ATOM 786 O O . LEU A 1 95 ? -7.188 6.709 -0.067 1.00 85.19 95 LEU A O 1
ATOM 790 N N . GLY A 1 96 ? -9.062 5.463 -0.192 1.00 79.56 96 GLY A N 1
ATOM 791 C CA . GLY A 1 96 ? -8.444 4.144 -0.206 1.00 79.56 96 GLY A CA 1
ATOM 792 C C . GLY A 1 96 ? -8.911 3.252 -1.351 1.00 79.56 96 GLY A C 1
ATOM 793 O O . GLY A 1 96 ? -8.784 2.043 -1.212 1.00 79.56 96 GLY A O 1
ATOM 794 N N . LEU A 1 97 ? -9.534 3.790 -2.409 1.00 81.25 97 LEU A N 1
ATOM 795 C CA . LEU A 1 97 ? -10.125 2.969 -3.479 1.00 81.25 97 LEU A CA 1
ATOM 796 C C . LEU A 1 97 ? -9.198 2.774 -4.688 1.00 81.25 97 LEU A C 1
ATOM 798 O O . LEU A 1 97 ? -9.114 1.666 -5.204 1.00 81.25 97 LEU A O 1
ATOM 802 N N . LEU A 1 98 ? -8.533 3.839 -5.154 1.00 71.62 98 LEU A N 1
ATOM 803 C CA . LEU A 1 98 ? -7.791 3.821 -6.427 1.00 71.62 98 LEU A CA 1
ATOM 804 C C . LEU A 1 98 ? -6.274 3.685 -6.265 1.00 71.62 98 LEU A C 1
ATOM 806 O O . LEU A 1 98 ? -5.637 2.967 -7.021 1.00 71.62 98 LEU A O 1
ATOM 810 N N . ALA A 1 99 ? -5.682 4.395 -5.308 1.00 65.88 99 ALA A N 1
ATOM 811 C CA 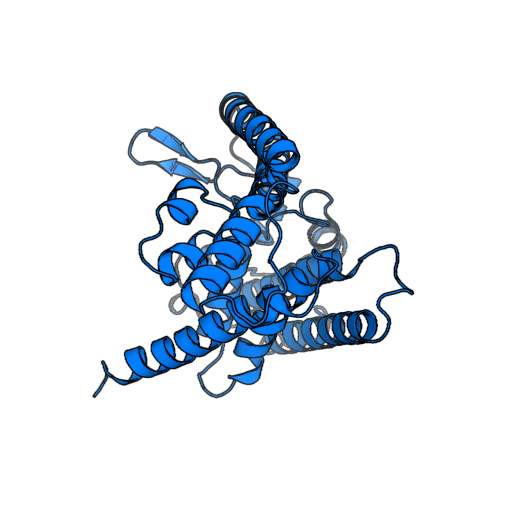. ALA A 1 99 ? -4.232 4.384 -5.077 1.00 65.88 99 ALA A CA 1
ATOM 812 C C . ALA A 1 99 ? -3.877 4.552 -3.593 1.00 65.88 99 ALA A C 1
ATOM 814 O O . ALA A 1 99 ? -2.732 4.839 -3.242 1.00 65.88 99 ALA A O 1
ATOM 815 N N . GLY A 1 100 ? -4.881 4.434 -2.723 1.00 70.88 100 GLY A N 1
ATOM 816 C CA . GLY A 1 100 ? -4.710 4.695 -1.310 1.00 70.88 100 GLY A CA 1
ATOM 817 C C . GLY A 1 100 ? -4.087 3.511 -0.570 1.00 70.88 100 GLY A C 1
ATOM 818 O O . GLY A 1 100 ? -4.244 2.359 -0.982 1.00 70.88 100 GLY A O 1
ATOM 819 N N . PRO A 1 101 ? -3.367 3.789 0.520 1.00 81.56 101 PRO A N 1
ATOM 820 C CA . PRO A 1 101 ? -2.790 2.764 1.373 1.00 81.56 101 PRO A CA 1
ATOM 821 C C . PRO A 1 101 ? -3.851 1.847 1.979 1.00 81.56 101 PRO A C 1
ATOM 823 O O . PRO A 1 101 ? -4.949 2.277 2.337 1.00 81.56 101 PRO A O 1
ATOM 826 N N . LEU A 1 102 ? -3.503 0.566 2.107 1.00 89.12 102 LEU A N 1
ATOM 827 C CA . LEU A 1 102 ? -4.330 -0.405 2.813 1.00 89.12 102 LEU A CA 1
ATOM 828 C C . LEU A 1 102 ? -4.406 -0.015 4.295 1.00 89.12 102 LEU A C 1
ATOM 830 O O . LEU A 1 102 ? -3.378 0.192 4.937 1.00 89.12 102 LEU A O 1
ATOM 834 N N . CYS A 1 103 ? -5.623 0.049 4.829 1.00 90.81 103 CYS A N 1
ATOM 835 C CA . CYS A 1 103 ? -5.896 0.308 6.238 1.00 90.81 103 CYS A CA 1
ATOM 836 C C . CYS A 1 103 ? -6.744 -0.809 6.851 1.00 90.81 103 CYS A C 1
ATOM 838 O O . CYS A 1 103 ? -7.486 -1.508 6.147 1.00 90.81 103 CYS A O 1
ATOM 840 N N . SER A 1 104 ? -6.639 -0.964 8.166 1.00 92.69 104 SER A N 1
ATOM 841 C CA . SER A 1 104 ? -7.472 -1.878 8.950 1.00 92.69 104 SER A CA 1
ATOM 842 C C . SER A 1 104 ? -8.898 -1.339 9.065 1.00 92.69 104 SER A C 1
ATOM 844 O O . SER A 1 104 ? -9.129 -0.129 8.976 1.00 92.69 104 SER A O 1
ATOM 846 N N . PHE A 1 105 ? -9.874 -2.215 9.302 1.00 94.44 105 PHE A N 1
ATOM 847 C CA . PHE A 1 105 ? -11.267 -1.772 9.419 1.00 94.44 105 PHE A CA 1
ATOM 848 C C . PHE A 1 105 ? -11.505 -0.903 10.657 1.00 94.44 105 PHE A C 1
ATOM 850 O O . PHE A 1 105 ? -12.177 0.121 10.559 1.00 94.44 105 PHE A O 1
ATOM 857 N N . ASN A 1 106 ? -10.931 -1.283 11.803 1.00 92.56 106 ASN A N 1
ATOM 858 C CA . ASN A 1 106 ? -11.073 -0.520 13.045 1.00 92.56 106 ASN A CA 1
ATOM 859 C C . ASN A 1 106 ? -10.483 0.893 12.913 1.00 92.56 106 ASN A C 1
ATOM 861 O O . ASN A 1 106 ? -11.144 1.850 13.304 1.00 92.56 106 ASN A O 1
ATOM 865 N N . ASP A 1 107 ? -9.307 1.033 12.289 1.00 92.25 107 ASP A N 1
ATOM 866 C CA . ASP A 1 107 ? -8.691 2.343 12.025 1.00 92.25 107 ASP A CA 1
ATOM 867 C C . ASP A 1 107 ? -9.615 3.213 11.155 1.00 92.25 107 ASP A C 1
ATOM 869 O O . ASP A 1 107 ? -9.845 4.385 11.438 1.00 92.25 107 ASP A O 1
ATOM 873 N N . TYR A 1 108 ? -10.229 2.617 10.128 1.00 93.44 108 TYR A N 1
ATOM 874 C CA . TYR A 1 108 ? -11.199 3.312 9.285 1.00 93.44 108 TYR A CA 1
ATOM 875 C C . TYR A 1 108 ? -12.474 3.735 10.040 1.00 93.44 108 TYR A C 1
ATOM 877 O O . TYR A 1 108 ? -13.030 4.796 9.751 1.00 93.44 108 TYR A O 1
ATOM 885 N N . GLN A 1 109 ? -12.956 2.932 10.995 1.00 93.12 109 GLN A N 1
ATOM 886 C CA . GLN A 1 109 ? -14.113 3.301 11.821 1.00 93.12 109 GLN A CA 1
ATOM 887 C C . GLN A 1 109 ? -13.797 4.484 12.745 1.00 93.12 109 GLN A C 1
ATOM 889 O O . GLN A 1 109 ? -14.593 5.418 12.818 1.00 93.12 109 GLN A O 1
ATOM 894 N N . VAL A 1 110 ? -12.628 4.482 13.395 1.00 91.19 110 VAL A N 1
ATOM 895 C CA . VAL A 1 110 ? -12.169 5.609 14.229 1.00 91.19 110 VAL A CA 1
ATOM 896 C C . VAL A 1 110 ? -12.127 6.899 13.405 1.00 91.19 110 VAL A C 1
ATOM 898 O O . VAL A 1 110 ? -12.652 7.930 13.836 1.00 91.19 110 VAL A O 1
ATOM 901 N N . PHE A 1 111 ? -11.599 6.816 12.181 1.00 91.81 111 PHE A N 1
ATOM 902 C CA . PHE A 1 111 ? -11.560 7.933 11.245 1.00 91.81 111 PHE A CA 1
ATOM 903 C C . PHE A 1 111 ? -12.957 8.450 10.867 1.00 91.81 111 PHE A C 1
ATOM 905 O O . PHE A 1 111 ? -13.236 9.639 11.028 1.00 91.81 111 PHE A O 1
ATOM 912 N N . ILE A 1 112 ? -13.854 7.583 10.379 1.00 92.00 112 ILE A N 1
ATOM 913 C CA . ILE A 1 112 ? -15.154 8.022 9.839 1.00 92.00 112 ILE A CA 1
ATOM 914 C C . ILE A 1 112 ? -16.101 8.555 10.925 1.00 92.00 112 ILE A C 1
ATOM 916 O O . ILE A 1 112 ? -16.957 9.392 10.637 1.00 92.00 112 ILE A O 1
ATOM 920 N N . HIS A 1 113 ? -15.935 8.104 12.171 1.00 92.00 113 HIS A N 1
ATOM 921 C CA . HIS A 1 113 ? -16.668 8.618 13.328 1.00 92.00 113 HIS A CA 1
ATOM 922 C C . HIS A 1 113 ? -16.028 9.870 13.946 1.00 92.00 113 HIS A C 1
ATOM 924 O O . HIS A 1 113 ? -16.638 10.505 14.806 1.00 92.00 113 HIS A O 1
ATOM 930 N N . GLY A 1 114 ? -14.837 10.269 13.487 1.00 88.06 114 GLY A N 1
ATOM 931 C CA . GLY A 1 114 ? -14.134 11.449 13.989 1.00 88.06 114 GLY A CA 1
ATOM 932 C C . GLY A 1 114 ? -13.617 11.287 15.421 1.00 88.06 114 GLY A C 1
ATOM 933 O O . GLY A 1 114 ? -13.472 12.281 16.133 1.00 88.06 114 GLY A O 1
ATOM 934 N N . GLU A 1 115 ? -13.349 10.049 15.842 1.00 85.00 115 GLU A N 1
ATOM 935 C CA . GLU A 1 115 ? -12.835 9.703 17.177 1.00 85.00 115 GLU A CA 1
ATOM 936 C C . GLU A 1 115 ? -11.300 9.824 17.270 1.00 85.00 115 GLU A C 1
ATOM 938 O O . GLU A 1 115 ? -10.697 9.606 18.323 1.00 85.00 115 GLU A O 1
ATOM 943 N N . GLU A 1 116 ? -10.664 10.216 16.167 1.00 79.19 116 GLU A N 1
ATOM 944 C CA . GLU A 1 116 ? -9.243 10.533 16.058 1.00 79.19 116 GLU A CA 1
ATOM 945 C C . GLU A 1 116 ? -8.824 11.637 17.048 1.00 79.19 116 GLU A C 1
ATOM 947 O O . GLU A 1 116 ? -9.538 12.620 17.295 1.00 79.19 116 GLU A O 1
ATOM 952 N N . LYS A 1 117 ? -7.598 11.544 17.577 1.00 73.62 117 LYS A N 1
ATOM 953 C CA . LYS A 1 117 ? -7.027 12.642 18.369 1.00 73.62 117 LYS A CA 1
ATOM 954 C C . LYS A 1 117 ? -6.831 13.862 17.469 1.00 73.62 117 LYS A C 1
ATOM 956 O O . LYS A 1 117 ? -5.987 13.852 16.580 1.00 73.62 117 LYS A O 1
ATOM 961 N N . LYS A 1 118 ? -7.557 14.949 17.749 1.00 70.75 118 LYS A N 1
ATOM 962 C CA . LYS A 1 118 ? -7.443 16.217 17.010 1.00 70.75 118 LYS A CA 1
ATOM 963 C C . LYS A 1 118 ? -6.040 16.815 17.169 1.00 70.75 118 LYS A C 1
ATOM 965 O O . LYS A 1 118 ? -5.727 17.424 18.191 1.00 70.75 118 LYS A O 1
ATOM 970 N N . ARG A 1 119 ? -5.203 16.643 16.148 1.00 84.69 119 ARG A N 1
ATOM 971 C CA . ARG A 1 119 ? -3.894 17.292 15.979 1.00 84.69 119 ARG A CA 1
ATOM 972 C C . ARG A 1 119 ? -3.878 18.071 14.673 1.00 84.69 119 ARG A C 1
ATOM 974 O O . ARG A 1 119 ? -4.712 17.838 13.807 1.00 84.69 119 ARG A O 1
ATOM 981 N N . ASN A 1 120 ? -2.969 19.034 14.556 1.00 88.00 120 ASN A N 1
ATOM 982 C CA . ASN A 1 120 ? -2.872 19.878 13.371 1.00 88.00 120 ASN A CA 1
ATOM 983 C C . ASN A 1 120 ? -1.981 19.197 12.311 1.00 88.00 120 ASN A C 1
ATOM 985 O O . ASN A 1 120 ? -0.762 19.170 12.498 1.00 88.00 120 ASN A O 1
ATOM 989 N N . PRO A 1 121 ? -2.538 18.694 11.191 1.00 91.50 121 PRO A N 1
ATOM 990 C CA . PRO A 1 121 ? -1.756 18.002 10.171 1.00 91.50 121 PRO A CA 1
ATOM 991 C C . PRO A 1 121 ? -0.980 18.964 9.261 1.00 91.50 121 PRO A C 1
ATOM 993 O O . PRO A 1 121 ? -0.159 18.513 8.464 1.00 91.50 121 PRO A O 1
ATOM 996 N N . ASN A 1 122 ? -1.204 20.283 9.338 1.00 93.00 122 ASN A N 1
ATOM 997 C CA . ASN A 1 122 ? -0.727 21.229 8.324 1.00 93.00 122 ASN A CA 1
ATOM 998 C C . ASN A 1 122 ? 0.787 21.149 8.119 1.00 93.00 122 ASN A C 1
ATOM 1000 O O . ASN A 1 122 ? 1.249 21.117 6.983 1.00 93.00 122 ASN A O 1
ATOM 1004 N N . VAL A 1 123 ? 1.569 21.058 9.198 1.00 92.00 123 VAL A N 1
ATOM 1005 C CA . VAL A 1 123 ? 3.036 20.999 9.099 1.00 92.00 123 VAL A CA 1
ATOM 1006 C C . VAL A 1 123 ? 3.492 19.766 8.316 1.00 92.00 123 VAL A C 1
ATOM 1008 O O . VAL A 1 123 ? 4.352 19.882 7.442 1.00 92.00 123 VAL A O 1
ATOM 1011 N N . VAL A 1 124 ? 2.925 18.587 8.595 1.00 92.19 124 VAL A N 1
ATOM 1012 C CA . VAL A 1 124 ? 3.301 17.361 7.877 1.00 92.19 124 VAL A CA 1
ATOM 1013 C C . VAL A 1 124 ? 2.765 17.359 6.447 1.00 92.19 124 VAL A C 1
ATOM 1015 O O . VAL A 1 124 ? 3.485 16.964 5.531 1.00 92.19 124 VAL A O 1
ATOM 1018 N N . VAL A 1 125 ? 1.548 17.867 6.239 1.00 95.38 125 VAL A N 1
ATOM 1019 C CA . VAL A 1 125 ? 0.921 17.995 4.920 1.00 95.38 125 VAL A CA 1
ATOM 1020 C C . VAL A 1 125 ? 1.765 18.897 4.026 1.00 95.38 125 VAL A C 1
ATOM 1022 O O . VAL A 1 125 ? 2.131 18.478 2.933 1.00 95.38 125 VAL A O 1
ATOM 1025 N N . PHE A 1 126 ? 2.179 20.076 4.501 1.00 95.88 126 PHE A N 1
ATOM 1026 C CA . PHE A 1 126 ? 3.045 20.979 3.737 1.00 95.88 126 PHE A CA 1
ATOM 1027 C C . PHE A 1 126 ? 4.405 20.352 3.416 1.00 95.88 126 PHE A C 1
ATOM 1029 O O . PHE A 1 126 ? 4.865 20.449 2.279 1.00 95.88 126 PHE A O 1
ATOM 1036 N N . LYS A 1 127 ? 5.040 19.667 4.378 1.00 94.50 127 LYS A N 1
ATOM 1037 C CA . LYS A 1 127 ? 6.313 18.962 4.141 1.00 94.50 127 LYS A CA 1
ATOM 1038 C C . LYS A 1 127 ? 6.176 17.883 3.060 1.00 94.50 127 LYS A C 1
ATOM 1040 O O . LYS A 1 127 ? 6.989 17.831 2.139 1.00 94.50 127 LYS A O 1
ATOM 1045 N N . LYS A 1 128 ? 5.144 17.037 3.146 1.00 95.25 128 LYS A N 1
ATOM 1046 C CA . LYS A 1 128 ? 4.907 15.957 2.177 1.00 95.25 128 LYS A CA 1
ATOM 1047 C C . LYS A 1 128 ? 4.427 16.490 0.814 1.00 95.25 128 LYS A C 1
ATOM 1049 O O . LYS A 1 128 ? 4.774 15.905 -0.207 1.00 95.25 128 LYS A O 1
ATOM 1054 N N . LEU A 1 129 ? 3.710 17.618 0.764 1.00 96.69 129 LEU A N 1
ATOM 1055 C CA . LEU A 1 129 ? 3.345 18.304 -0.487 1.00 96.69 129 LEU A CA 1
ATOM 1056 C C . LEU A 1 129 ? 4.575 18.825 -1.232 1.00 96.69 129 LEU A C 1
ATOM 1058 O O . LEU A 1 129 ? 4.694 18.606 -2.434 1.00 96.69 129 LEU A O 1
ATOM 1062 N N . TRP A 1 130 ? 5.518 19.451 -0.524 1.00 96.81 130 TRP A N 1
ATOM 1063 C CA . TRP A 1 130 ? 6.793 19.861 -1.120 1.00 96.81 130 TRP A CA 1
ATOM 1064 C C . TRP A 1 130 ? 7.557 18.675 -1.708 1.00 96.81 130 TRP A C 1
ATOM 1066 O O . TRP A 1 130 ? 8.048 18.751 -2.835 1.00 96.81 130 TRP A O 1
ATOM 1076 N N . LEU A 1 131 ? 7.593 17.557 -0.979 1.00 96.19 131 LEU A N 1
ATOM 1077 C CA . LEU A 1 131 ? 8.161 16.308 -1.478 1.00 96.19 131 LEU A CA 1
ATOM 1078 C C . LEU A 1 131 ? 7.419 15.804 -2.729 1.00 96.19 131 LEU A C 1
ATOM 1080 O O . LEU A 1 131 ? 8.070 15.398 -3.684 1.00 96.19 131 LEU A O 1
ATOM 1084 N N . CYS A 1 132 ? 6.085 15.884 -2.780 1.00 96.25 132 CYS A N 1
ATOM 1085 C CA . CYS A 1 132 ? 5.316 15.527 -3.977 1.00 96.25 132 CYS A CA 1
ATOM 1086 C C . CYS A 1 132 ? 5.701 16.386 -5.187 1.00 96.25 132 CYS A C 1
ATOM 1088 O O . CYS A 1 132 ? 5.944 15.836 -6.258 1.00 96.25 132 CYS A O 1
ATOM 1090 N N . CYS A 1 133 ? 5.811 17.709 -5.026 1.00 96.81 133 CYS A N 1
ATOM 1091 C CA . CYS A 1 133 ? 6.244 18.602 -6.105 1.00 96.81 133 CYS A CA 1
ATOM 1092 C C . CYS A 1 133 ? 7.642 18.230 -6.617 1.00 96.81 133 CYS A C 1
ATOM 1094 O O . CYS A 1 133 ? 7.854 18.145 -7.826 1.00 96.81 133 CYS A O 1
ATOM 1096 N N . PHE A 1 134 ? 8.576 17.951 -5.703 1.00 96.44 134 PHE A N 1
ATOM 1097 C CA . PHE A 1 134 ? 9.922 17.501 -6.052 1.00 96.44 134 PHE A CA 1
ATOM 1098 C C . PHE A 1 134 ? 9.910 16.169 -6.820 1.00 96.44 134 PHE A C 1
ATOM 1100 O O . PHE A 1 134 ? 10.550 16.053 -7.862 1.00 96.44 134 PHE A O 1
ATOM 1107 N N . LEU A 1 135 ? 9.153 15.175 -6.349 1.00 95.00 135 LEU A N 1
ATOM 1108 C CA . LEU A 1 135 ? 9.055 13.856 -6.984 1.00 95.00 135 LEU A CA 1
ATOM 1109 C C . LEU A 1 135 ? 8.377 13.911 -8.355 1.00 95.00 135 LEU A C 1
ATOM 1111 O O . LEU A 1 135 ? 8.789 13.195 -9.267 1.00 95.00 135 LEU A O 1
ATOM 1115 N N . LEU A 1 136 ? 7.369 14.771 -8.514 1.00 94.69 136 LEU A N 1
ATOM 1116 C CA . LEU A 1 136 ? 6.712 15.003 -9.795 1.00 94.69 136 LEU A CA 1
ATOM 1117 C C . LEU A 1 136 ? 7.670 15.662 -10.792 1.00 94.69 136 LEU A C 1
ATOM 1119 O O . LEU A 1 136 ? 7.785 15.195 -11.922 1.00 94.69 136 LEU A O 1
ATOM 1123 N N . ALA A 1 137 ? 8.401 16.697 -10.368 1.00 95.62 137 ALA A N 1
ATOM 1124 C CA . ALA A 1 137 ? 9.422 17.325 -11.201 1.00 95.62 137 ALA A CA 1
ATOM 1125 C C . ALA A 1 137 ? 10.509 16.316 -11.603 1.00 95.62 137 ALA A C 1
ATOM 1127 O O . ALA A 1 137 ? 10.850 16.215 -12.779 1.00 95.62 137 ALA A O 1
ATOM 1128 N N . ALA A 1 138 ? 10.989 15.506 -10.654 1.00 93.44 138 ALA A N 1
ATOM 1129 C CA . ALA A 1 138 ? 11.940 14.435 -10.927 1.00 93.44 138 ALA A CA 1
ATOM 1130 C C . ALA A 1 138 ? 11.384 13.415 -11.935 1.00 93.44 138 ALA A C 1
ATOM 1132 O O . ALA A 1 138 ? 12.095 13.027 -12.854 1.00 93.44 138 ALA A O 1
ATOM 1133 N N . HIS A 1 139 ? 10.115 13.011 -11.814 1.00 90.00 139 HIS A N 1
ATOM 1134 C CA . HIS A 1 139 ? 9.474 12.114 -12.777 1.00 90.00 139 HIS A CA 1
ATOM 1135 C C . HIS A 1 139 ? 9.432 12.715 -14.189 1.00 90.00 139 HIS A C 1
ATOM 1137 O O . HIS A 1 139 ? 9.830 12.044 -15.140 1.00 90.00 139 HIS A O 1
ATOM 1143 N N . ILE A 1 140 ? 8.987 13.967 -14.320 1.00 91.00 140 ILE A N 1
ATOM 1144 C CA . ILE A 1 140 ? 8.880 14.656 -15.614 1.00 91.00 140 ILE A CA 1
ATOM 1145 C C . ILE A 1 140 ? 10.260 14.798 -16.267 1.00 91.00 140 ILE A C 1
ATOM 1147 O O . ILE A 1 140 ? 10.397 14.569 -17.461 1.00 91.00 140 ILE A O 1
ATOM 1151 N N . ILE A 1 141 ? 11.292 15.130 -15.487 1.00 92.38 141 ILE A N 1
ATOM 1152 C CA . ILE A 1 141 ? 12.646 15.338 -16.011 1.00 92.38 141 ILE A CA 1
ATOM 1153 C C . ILE A 1 141 ? 13.325 14.013 -16.375 1.00 92.38 141 ILE A C 1
ATOM 1155 O O . ILE A 1 141 ? 13.989 13.951 -17.404 1.00 92.38 141 ILE A O 1
ATOM 1159 N N . LEU A 1 142 ? 13.195 12.973 -15.541 1.00 89.38 142 LEU A N 1
ATOM 1160 C CA . LEU A 1 142 ? 13.994 11.743 -15.644 1.00 89.38 142 LEU A CA 1
ATOM 1161 C C . LEU A 1 142 ? 13.340 10.627 -16.468 1.00 89.38 142 LEU A C 1
ATOM 1163 O O . LEU A 1 142 ? 14.064 9.776 -16.986 1.00 89.38 142 LEU A O 1
ATOM 1167 N N . SER A 1 143 ? 12.007 10.587 -16.567 1.00 80.38 143 SER A N 1
ATOM 1168 C CA . SER A 1 143 ? 11.273 9.424 -17.105 1.00 80.38 143 SER A CA 1
ATOM 1169 C C . SER A 1 143 ? 11.743 8.971 -18.489 1.00 80.38 143 SER A C 1
ATOM 1171 O O . SER A 1 143 ? 11.903 7.766 -18.692 1.00 80.38 143 SER A O 1
ATOM 1173 N N . ASP A 1 144 ? 12.058 9.924 -19.366 1.00 80.56 144 ASP A N 1
ATOM 1174 C CA . ASP A 1 144 ? 12.439 9.671 -20.760 1.00 80.56 144 ASP A CA 1
ATOM 1175 C C . ASP A 1 144 ? 13.942 9.852 -21.042 1.00 80.56 144 ASP A C 1
ATOM 1177 O O . ASP A 1 144 ? 14.377 9.739 -22.183 1.00 80.56 144 ASP A O 1
ATOM 1181 N N . GLN A 1 145 ? 14.766 10.098 -20.016 1.00 84.56 145 GLN A N 1
ATOM 1182 C CA . GLN A 1 145 ? 16.218 10.295 -20.195 1.00 84.56 145 GLN A CA 1
ATOM 1183 C C . GLN A 1 145 ? 16.975 8.988 -20.448 1.00 84.56 145 GLN A C 1
ATOM 1185 O O . GLN A 1 145 ? 18.085 9.006 -20.972 1.00 84.56 145 GLN A O 1
ATOM 1190 N N . PHE A 1 146 ? 16.396 7.856 -20.039 1.00 79.31 146 PHE A N 1
ATOM 1191 C CA . PHE A 1 146 ? 17.046 6.550 -20.087 1.00 79.31 146 PHE A CA 1
ATOM 1192 C C . PHE A 1 146 ? 16.157 5.529 -20.800 1.00 79.31 146 PHE A C 1
ATOM 1194 O O . PHE A 1 146 ? 14.996 5.301 -20.423 1.00 79.31 146 PHE A O 1
ATOM 1201 N N . SER A 1 147 ? 16.736 4.888 -21.811 1.00 77.56 147 SER A N 1
ATOM 1202 C CA . SER A 1 147 ? 16.175 3.766 -22.560 1.00 77.56 147 SER A CA 1
ATOM 1203 C C . SER A 1 147 ? 17.155 2.600 -22.540 1.00 77.56 147 SER A C 1
ATOM 1205 O O . SER A 1 147 ? 18.363 2.820 -22.557 1.00 77.56 147 SER A O 1
ATOM 1207 N N . VAL A 1 148 ? 16.635 1.377 -22.551 1.00 76.31 148 VAL A N 1
ATOM 1208 C CA . VAL A 1 148 ? 17.449 0.167 -22.700 1.00 76.31 148 VAL A CA 1
ATOM 1209 C C . VAL A 1 148 ? 17.849 0.034 -24.165 1.00 76.31 148 VAL A C 1
ATOM 1211 O O . VAL A 1 148 ? 16.998 0.139 -25.052 1.00 76.31 148 VAL A O 1
ATOM 1214 N N . SER A 1 149 ? 19.140 -0.146 -24.430 1.00 77.56 149 SER A N 1
ATOM 1215 C CA . SER A 1 149 ? 19.634 -0.350 -25.787 1.00 77.56 149 SER A CA 1
ATOM 1216 C C . SER A 1 149 ? 19.456 -1.810 -26.221 1.00 77.56 149 SER A C 1
ATOM 1218 O O . SER A 1 149 ? 19.654 -2.749 -25.452 1.00 77.56 149 SER A O 1
ATOM 1220 N N . ASN A 1 150 ? 19.087 -2.004 -27.488 1.00 75.00 150 ASN A N 1
ATOM 1221 C CA . ASN A 1 150 ? 18.813 -3.324 -28.066 1.00 75.00 150 ASN A CA 1
ATOM 1222 C C . ASN A 1 150 ? 20.029 -3.927 -28.796 1.00 75.00 150 ASN A C 1
ATOM 1224 O O . ASN A 1 150 ? 19.854 -4.826 -29.617 1.00 75.00 150 ASN A O 1
ATOM 1228 N N . ASP A 1 151 ? 21.244 -3.418 -28.562 1.00 80.56 151 ASP A N 1
ATOM 1229 C CA . ASP A 1 151 ? 22.444 -3.922 -29.239 1.00 80.56 151 ASP A CA 1
ATOM 1230 C C . ASP A 1 151 ? 22.868 -5.278 -28.638 1.00 80.56 151 ASP A C 1
ATOM 1232 O O . ASP A 1 151 ? 23.249 -5.340 -27.463 1.00 80.56 151 ASP A O 1
ATOM 1236 N N . PRO A 1 152 ? 22.835 -6.376 -29.417 1.00 76.44 152 PRO A N 1
ATOM 1237 C CA . PRO A 1 152 ? 23.228 -7.698 -28.939 1.00 76.44 152 PRO A CA 1
ATOM 1238 C C . PRO A 1 152 ? 24.725 -7.814 -28.602 1.00 76.44 152 PRO A C 1
ATOM 1240 O O . PRO A 1 152 ? 25.116 -8.787 -27.961 1.00 76.44 152 PRO A O 1
ATOM 1243 N N . ASN A 1 153 ? 25.565 -6.853 -29.006 1.00 87.94 153 ASN A N 1
ATOM 1244 C CA . ASN A 1 153 ? 26.997 -6.837 -28.688 1.00 87.94 153 ASN A CA 1
ATOM 1245 C C . ASN A 1 153 ? 27.311 -6.233 -27.314 1.00 87.94 153 ASN A C 1
ATOM 1247 O O . ASN A 1 153 ? 28.465 -6.260 -26.875 1.00 87.94 153 ASN A O 1
ATOM 1251 N N . ASN A 1 154 ? 26.313 -5.676 -26.629 1.00 84.81 154 ASN A N 1
ATOM 1252 C CA . ASN A 1 154 ? 26.519 -5.080 -25.322 1.00 84.81 154 ASN A CA 1
ATOM 1253 C C . ASN A 1 154 ? 26.958 -6.112 -24.288 1.00 84.81 154 ASN A C 1
ATOM 1255 O O . ASN A 1 154 ? 26.415 -7.213 -24.180 1.00 84.81 154 ASN A O 1
ATOM 1259 N N . SER A 1 155 ? 27.920 -5.719 -23.452 1.00 87.81 155 SER A N 1
ATOM 1260 C CA . SER A 1 155 ? 28.289 -6.542 -22.305 1.00 87.81 155 SER A CA 1
ATOM 1261 C C . SER A 1 155 ? 27.100 -6.699 -21.354 1.00 87.81 155 SER A C 1
ATOM 1263 O O . SER A 1 155 ? 26.326 -5.765 -21.135 1.00 87.81 155 SER A O 1
ATOM 1265 N N . VAL A 1 156 ? 27.005 -7.861 -20.711 1.00 80.50 156 VAL A N 1
ATOM 1266 C CA . VAL A 1 156 ? 25.972 -8.147 -19.705 1.00 80.50 156 VAL A CA 1
ATOM 1267 C C . VAL A 1 156 ? 25.941 -7.073 -18.607 1.00 80.50 156 VAL A C 1
ATOM 1269 O O . VAL A 1 156 ? 24.870 -6.634 -18.201 1.00 80.50 156 VAL A O 1
ATOM 1272 N N . MET A 1 157 ? 27.110 -6.591 -18.167 1.00 81.62 157 MET A N 1
ATOM 1273 C CA . MET A 1 157 ? 27.217 -5.540 -17.148 1.00 81.62 157 MET A CA 1
ATOM 1274 C C . MET A 1 157 ? 26.639 -4.199 -17.617 1.00 81.62 157 MET A C 1
ATOM 1276 O O . MET A 1 157 ? 25.995 -3.498 -16.839 1.00 81.62 157 MET A O 1
ATOM 1280 N N . TYR A 1 158 ? 26.845 -3.851 -18.888 1.00 84.06 158 TYR A N 1
ATOM 1281 C CA . TYR A 1 158 ? 26.284 -2.640 -19.480 1.00 84.06 158 TYR A CA 1
ATOM 1282 C C . TYR A 1 158 ? 24.755 -2.712 -19.552 1.00 84.06 158 TYR A C 1
ATOM 1284 O O . TYR A 1 158 ? 24.086 -1.786 -19.104 1.00 84.06 158 TYR A O 1
ATOM 1292 N N . ILE A 1 159 ? 24.206 -3.850 -19.992 1.00 79.19 159 ILE A N 1
ATOM 1293 C CA . ILE A 1 159 ? 22.754 -4.091 -20.007 1.00 79.19 159 ILE A CA 1
ATOM 1294 C C . ILE A 1 159 ? 22.173 -3.963 -18.590 1.00 79.19 159 ILE A C 1
ATOM 1296 O O . ILE A 1 159 ? 21.158 -3.297 -18.390 1.00 79.19 159 ILE A O 1
ATOM 1300 N N . PHE A 1 160 ? 22.834 -4.541 -17.579 1.00 77.06 160 PHE A N 1
ATOM 1301 C CA . PHE A 1 160 ? 22.412 -4.392 -16.182 1.00 77.06 160 PHE A CA 1
ATOM 1302 C C . PHE A 1 160 ? 22.413 -2.933 -15.714 1.00 77.06 160 PHE A C 1
ATOM 1304 O O . PHE A 1 160 ? 21.480 -2.514 -15.026 1.00 77.06 160 PHE A O 1
ATOM 1311 N N . LEU A 1 161 ? 23.433 -2.155 -16.083 1.00 82.38 161 LEU A N 1
ATOM 1312 C CA . LEU A 1 161 ? 23.514 -0.739 -15.736 1.00 82.38 161 LEU A CA 1
ATOM 1313 C C . LEU A 1 161 ? 22.398 0.074 -16.408 1.00 82.38 161 LEU A C 1
ATOM 1315 O O . LEU A 1 161 ? 21.740 0.865 -15.734 1.00 82.38 161 LEU A O 1
ATOM 1319 N N . GLU A 1 162 ? 22.141 -0.140 -17.699 1.00 81.25 162 GLU A N 1
ATOM 1320 C CA . GLU A 1 162 ? 21.051 0.532 -18.419 1.00 81.25 162 GLU A CA 1
ATOM 1321 C C . GLU A 1 162 ? 19.682 0.200 -17.826 1.00 81.25 162 GLU A C 1
ATOM 1323 O O . GLU A 1 162 ? 18.873 1.104 -17.606 1.00 81.25 162 GLU A O 1
ATOM 1328 N N . LEU A 1 163 ? 19.433 -1.074 -17.507 1.00 76.31 163 LEU A N 1
ATOM 1329 C CA . LEU A 1 163 ? 18.206 -1.513 -16.842 1.00 76.31 163 LEU A CA 1
ATOM 1330 C C . LEU A 1 163 ? 18.043 -0.843 -15.476 1.00 76.31 163 LEU A C 1
ATOM 1332 O O . LEU A 1 163 ? 16.957 -0.359 -15.150 1.00 76.31 163 LEU A O 1
ATOM 1336 N N . TYR A 1 164 ? 19.118 -0.774 -14.687 1.00 79.44 164 TYR A N 1
ATOM 1337 C CA . TYR A 1 164 ? 19.098 -0.116 -13.385 1.00 79.44 164 TYR A CA 1
ATOM 1338 C C . TYR A 1 164 ? 18.770 1.377 -13.507 1.00 79.44 164 TYR A C 1
ATOM 1340 O O . TYR A 1 164 ? 17.878 1.865 -12.809 1.00 79.44 164 TYR A O 1
ATOM 1348 N N . LEU A 1 165 ? 19.440 2.097 -14.412 1.00 83.50 165 LEU A N 1
ATOM 1349 C CA . LEU A 1 165 ? 19.214 3.529 -14.637 1.00 83.50 165 LEU A CA 1
ATOM 1350 C C . LEU A 1 165 ? 17.800 3.803 -15.166 1.00 83.50 165 LEU A C 1
ATOM 1352 O O . LEU A 1 165 ? 17.111 4.686 -14.659 1.00 83.50 165 LEU A O 1
ATOM 1356 N N . THR A 1 166 ? 17.330 2.990 -16.112 1.00 81.31 166 THR A N 1
ATOM 1357 C CA . THR A 1 166 ? 15.972 3.023 -16.680 1.00 81.31 166 THR A CA 1
ATOM 1358 C C . THR A 1 166 ? 14.901 2.795 -15.611 1.00 81.31 166 THR A C 1
ATOM 1360 O O . THR A 1 166 ? 13.884 3.496 -15.581 1.00 81.31 166 THR A O 1
ATOM 1363 N N . ALA A 1 167 ? 15.109 1.828 -14.714 1.00 78.75 167 ALA A N 1
ATOM 1364 C CA . ALA A 1 167 ? 14.197 1.559 -13.608 1.00 78.75 167 ALA A CA 1
ATOM 1365 C C . ALA A 1 167 ? 14.233 2.683 -12.563 1.00 78.75 167 ALA A C 1
ATOM 1367 O O . ALA A 1 167 ? 13.181 3.117 -12.086 1.00 78.75 167 ALA A O 1
ATOM 1368 N N . ALA A 1 168 ? 15.425 3.186 -12.227 1.00 82.81 168 ALA A N 1
ATOM 1369 C CA . ALA A 1 168 ? 15.605 4.293 -11.294 1.00 82.81 168 ALA A CA 1
ATOM 1370 C C . ALA A 1 168 ? 14.954 5.585 -11.803 1.00 82.81 168 ALA A C 1
ATOM 1372 O O . ALA A 1 168 ? 14.292 6.268 -11.028 1.00 82.81 168 ALA A O 1
ATOM 1373 N N . SER A 1 169 ? 15.051 5.880 -13.100 1.00 83.25 169 SER A N 1
ATOM 1374 C CA . SER A 1 169 ? 14.462 7.080 -13.705 1.00 83.25 169 SER A CA 1
ATOM 1375 C C . SER A 1 169 ? 12.931 7.057 -13.738 1.00 83.25 169 SER A C 1
ATOM 1377 O O . SER A 1 169 ? 12.279 8.098 -13.647 1.00 83.25 169 SER A O 1
ATOM 1379 N N . ARG A 1 170 ? 12.337 5.859 -13.814 1.00 81.94 170 ARG A N 1
ATOM 1380 C CA . ARG A 1 170 ? 10.880 5.648 -13.827 1.00 81.94 170 ARG A CA 1
ATOM 1381 C C . ARG A 1 170 ? 10.278 5.498 -12.433 1.00 81.94 170 ARG A C 1
ATOM 1383 O O . ARG A 1 170 ? 9.064 5.623 -12.292 1.00 81.94 170 ARG A O 1
ATOM 1390 N N . ARG A 1 171 ? 11.089 5.247 -11.402 1.00 85.31 171 ARG A N 1
ATOM 1391 C CA . ARG A 1 171 ? 10.644 5.044 -10.012 1.00 85.31 171 ARG A CA 1
ATOM 1392 C C . ARG A 1 171 ? 9.945 6.255 -9.362 1.00 85.31 171 ARG A C 1
ATOM 1394 O O . ARG A 1 171 ? 8.961 6.017 -8.657 1.00 85.31 171 ARG A O 1
ATOM 1401 N N . PRO A 1 172 ? 10.342 7.525 -9.609 1.00 89.31 172 PRO A N 1
ATOM 1402 C CA . PRO A 1 172 ? 9.732 8.693 -8.970 1.00 89.31 172 PRO A CA 1
ATOM 1403 C C . PRO A 1 172 ? 8.213 8.804 -9.137 1.00 89.31 172 PRO A C 1
ATOM 1405 O O . PRO A 1 172 ? 7.555 9.319 -8.237 1.00 89.31 172 PRO A O 1
ATOM 1408 N N . LYS A 1 173 ? 7.627 8.265 -10.218 1.00 84.62 173 LYS A N 1
ATOM 1409 C CA . LYS A 1 173 ? 6.164 8.256 -10.414 1.00 84.62 173 LYS A CA 1
ATOM 1410 C C . LYS A 1 173 ? 5.419 7.508 -9.302 1.00 84.62 173 LYS A C 1
ATOM 1412 O O . LYS A 1 173 ? 4.363 7.954 -8.861 1.00 84.62 173 LYS A O 1
ATOM 1417 N N . TYR A 1 174 ? 5.991 6.405 -8.810 1.00 85.25 174 TYR A N 1
ATOM 1418 C CA . TYR A 1 174 ? 5.413 5.617 -7.718 1.00 85.25 174 TYR A CA 1
ATOM 1419 C C . TYR A 1 174 ? 5.584 6.327 -6.377 1.00 85.25 174 TYR A C 1
ATOM 1421 O O . TYR A 1 174 ? 4.653 6.360 -5.574 1.00 85.25 174 TYR A O 1
ATOM 1429 N N . TYR A 1 175 ? 6.748 6.949 -6.163 1.00 90.19 175 TYR A N 1
ATOM 1430 C CA . TYR A 1 175 ? 6.982 7.787 -4.990 1.00 90.19 175 TYR A CA 1
ATOM 1431 C C . TYR A 1 175 ? 5.981 8.930 -4.922 1.00 90.19 175 TYR A C 1
ATOM 1433 O O . TYR A 1 175 ? 5.319 9.096 -3.904 1.00 90.19 175 TYR A O 1
ATOM 1441 N N . PHE A 1 176 ? 5.806 9.654 -6.024 1.00 91.06 176 PHE A N 1
ATOM 1442 C CA . PHE A 1 176 ? 4.828 10.725 -6.121 1.00 91.06 176 PHE A CA 1
ATOM 1443 C C . PHE A 1 176 ? 3.412 10.234 -5.796 1.00 91.06 176 PHE A C 1
ATOM 1445 O O . PHE A 1 176 ? 2.782 10.780 -4.896 1.00 91.06 176 PHE A O 1
ATOM 1452 N N . ALA A 1 177 ? 2.926 9.190 -6.475 1.00 88.69 177 ALA A N 1
ATOM 1453 C CA . ALA A 1 177 ? 1.554 8.715 -6.307 1.00 88.69 177 ALA A CA 1
ATOM 1454 C C . ALA A 1 177 ? 1.251 8.279 -4.862 1.00 88.69 177 ALA A C 1
ATOM 1456 O O . ALA A 1 177 ? 0.237 8.680 -4.289 1.00 88.69 177 ALA A O 1
ATOM 1457 N N . TRP A 1 178 ? 2.141 7.499 -4.242 1.00 88.88 178 TRP A N 1
ATOM 1458 C CA . TRP A 1 178 ? 1.934 7.020 -2.873 1.00 88.88 178 TRP A CA 1
ATOM 1459 C C . TRP A 1 178 ? 2.206 8.089 -1.810 1.00 88.88 178 TRP A C 1
ATOM 1461 O O . TRP A 1 178 ? 1.503 8.110 -0.802 1.00 88.88 178 TRP A O 1
ATOM 1471 N N . THR A 1 179 ? 3.155 9.010 -2.019 1.00 92.75 179 THR A N 1
ATOM 1472 C CA . THR A 1 179 ? 3.310 10.170 -1.124 1.00 92.75 179 THR A CA 1
ATOM 1473 C C . THR A 1 179 ? 2.104 11.103 -1.227 1.00 92.75 179 THR A C 1
ATOM 1475 O O . THR A 1 179 ? 1.638 11.587 -0.201 1.00 92.75 179 THR A O 1
ATOM 1478 N N . LEU A 1 180 ? 1.535 11.310 -2.417 1.00 92.44 180 LEU A N 1
ATOM 1479 C CA . LEU A 1 180 ? 0.324 12.113 -2.589 1.00 92.44 180 LEU A CA 1
ATOM 1480 C C . LEU A 1 180 ? -0.882 11.462 -1.901 1.00 92.44 180 LEU A C 1
ATOM 1482 O O . LEU A 1 180 ? -1.635 12.146 -1.211 1.00 92.44 180 LEU A O 1
ATOM 1486 N N . ALA A 1 181 ? -1.044 10.143 -2.027 1.00 90.81 181 ALA A N 1
ATOM 1487 C CA . ALA A 1 181 ? -2.079 9.415 -1.300 1.00 90.81 181 ALA A CA 1
ATOM 1488 C C . ALA A 1 181 ? -1.933 9.593 0.222 1.00 90.81 181 ALA A C 1
ATOM 1490 O O . ALA A 1 181 ? -2.918 9.850 0.913 1.00 90.81 181 ALA A O 1
ATOM 1491 N N . ASP A 1 182 ? -0.707 9.523 0.740 1.00 92.31 182 ASP A N 1
ATOM 1492 C CA . ASP A 1 182 ? -0.395 9.761 2.150 1.00 92.31 182 ASP A CA 1
ATOM 1493 C C . ASP A 1 182 ? -0.698 11.219 2.567 1.00 92.31 182 ASP A C 1
ATOM 1495 O O . ASP A 1 182 ? -1.319 11.463 3.600 1.00 92.31 182 ASP A O 1
ATOM 1499 N N . VAL A 1 183 ? -0.358 12.214 1.738 1.00 93.69 183 VAL A N 1
ATOM 1500 C CA . VAL A 1 183 ? -0.729 13.627 1.957 1.00 93.69 183 VAL A CA 1
ATOM 1501 C C . VAL A 1 183 ? -2.239 13.793 2.097 1.00 93.69 183 VAL A C 1
ATOM 1503 O O . VAL A 1 183 ? -2.685 14.422 3.054 1.00 93.69 183 VAL A O 1
ATOM 1506 N N . ILE A 1 184 ? -3.018 13.252 1.155 1.00 92.56 184 ILE A N 1
ATOM 1507 C CA . ILE A 1 184 ? -4.480 13.407 1.125 1.00 92.56 184 ILE A CA 1
ATOM 1508 C C . ILE A 1 184 ? -5.103 12.776 2.375 1.00 92.56 184 ILE A C 1
ATOM 1510 O O . ILE A 1 184 ? -5.966 13.382 3.007 1.00 92.56 184 ILE A O 1
ATOM 1514 N N . ASN A 1 185 ? -4.628 11.592 2.765 1.00 92.12 185 ASN A N 1
ATOM 1515 C CA . ASN A 1 185 ? -5.082 10.903 3.969 1.00 92.12 185 ASN A CA 1
ATOM 1516 C C . ASN A 1 185 ? -4.755 11.713 5.241 1.00 92.12 185 ASN A C 1
ATOM 1518 O O . ASN A 1 185 ? -5.654 11.988 6.035 1.00 92.12 185 ASN A O 1
ATOM 1522 N N . ASN A 1 186 ? -3.527 12.225 5.387 1.00 92.69 186 ASN A N 1
ATOM 1523 C CA . ASN A 1 186 ? -3.171 13.091 6.521 1.00 92.69 186 ASN A CA 1
ATOM 1524 C C . ASN A 1 186 ? -3.961 14.409 6.538 1.00 92.69 186 ASN A C 1
ATOM 1526 O O . ASN A 1 186 ? -4.361 14.865 7.606 1.00 92.69 186 ASN A O 1
ATOM 1530 N N . ALA A 1 187 ? -4.214 15.015 5.374 1.00 92.50 187 ALA A N 1
ATOM 1531 C CA . ALA A 1 187 ? -5.011 16.236 5.262 1.00 92.50 187 ALA A CA 1
ATOM 1532 C C . ALA A 1 187 ? -6.476 16.011 5.666 1.00 92.50 187 ALA A C 1
ATOM 1534 O O . ALA A 1 187 ? -7.089 16.896 6.257 1.00 92.50 187 ALA A O 1
ATOM 1535 N N . ALA A 1 188 ? -7.015 14.817 5.406 1.00 90.69 188 ALA A N 1
ATOM 1536 C CA . ALA A 1 188 ? -8.331 14.404 5.885 1.00 90.69 188 ALA A CA 1
ATOM 1537 C C . ALA A 1 188 ? -8.357 14.093 7.396 1.00 90.69 188 ALA A C 1
ATOM 1539 O O . ALA A 1 188 ? -9.435 13.945 7.962 1.00 90.69 188 ALA A O 1
ATOM 1540 N N . GLY A 1 189 ? -7.195 14.000 8.052 1.00 89.44 189 GLY A N 1
ATOM 1541 C CA . GLY A 1 189 ? -7.061 13.575 9.448 1.00 89.44 189 GLY A CA 1
ATOM 1542 C C . GLY A 1 189 ? -6.882 12.064 9.628 1.00 89.44 189 GLY A C 1
ATOM 1543 O O . GLY A 1 189 ? -6.790 11.608 10.762 1.00 89.44 189 GLY A O 1
ATOM 1544 N N . PHE A 1 190 ? -6.782 11.296 8.539 1.00 89.88 190 PHE A N 1
ATOM 1545 C CA . PHE A 1 190 ? -6.601 9.844 8.552 1.00 89.88 190 PHE A CA 1
ATOM 1546 C C . PHE A 1 190 ? -5.127 9.471 8.357 1.00 89.88 190 PHE A C 1
ATOM 1548 O O . PHE A 1 190 ? -4.686 9.163 7.256 1.00 89.88 190 PHE A O 1
ATOM 1555 N N . GLY A 1 191 ? -4.316 9.535 9.406 1.00 87.62 191 GLY A N 1
ATOM 1556 C CA . GLY A 1 191 ? -2.885 9.227 9.255 1.00 87.62 191 GLY A CA 1
ATOM 1557 C C . GLY A 1 191 ? -2.032 9.366 10.510 1.00 87.62 191 GLY A C 1
ATOM 1558 O O . GLY A 1 191 ? -0.845 9.033 10.498 1.00 87.62 191 GLY A O 1
ATOM 1559 N N . TYR A 1 192 ? -2.633 9.831 11.602 1.00 89.69 192 TYR A N 1
ATOM 1560 C CA . TYR A 1 192 ? -1.966 10.018 12.877 1.00 89.69 192 TYR A CA 1
ATOM 1561 C C . TYR A 1 192 ? -1.712 8.679 13.583 1.00 89.69 192 TYR A C 1
ATOM 1563 O O . TYR A 1 192 ? -2.606 7.853 13.722 1.00 89.69 192 TYR A O 1
ATOM 1571 N N . ASN A 1 193 ? -0.489 8.476 14.072 1.00 86.81 193 ASN A N 1
ATOM 1572 C CA . ASN A 1 193 ? -0.036 7.231 14.702 1.00 86.81 193 ASN A CA 1
ATOM 1573 C C . ASN A 1 193 ? 0.610 7.481 16.078 1.00 86.81 193 ASN A C 1
ATOM 1575 O O . ASN A 1 193 ? 1.638 6.896 16.452 1.00 86.81 193 ASN A O 1
ATOM 1579 N N . GLY A 1 194 ? 0.029 8.411 16.837 1.00 84.69 194 GLY A N 1
ATOM 1580 C CA . GLY A 1 194 ? 0.475 8.746 18.186 1.00 84.69 194 GLY A CA 1
ATOM 1581 C C . GLY A 1 194 ? 1.724 9.630 18.233 1.00 84.69 194 GLY A C 1
ATOM 1582 O O . GLY A 1 194 ? 2.013 10.398 17.317 1.00 84.69 194 GLY A O 1
ATOM 1583 N N . VAL A 1 195 ? 2.445 9.548 19.351 1.00 83.31 195 VAL A N 1
ATOM 1584 C CA . VAL A 1 195 ? 3.626 10.368 19.658 1.00 83.31 195 VAL A CA 1
ATOM 1585 C C . VAL A 1 195 ? 4.778 9.436 20.031 1.00 83.31 195 VAL A C 1
ATOM 1587 O O . VAL A 1 195 ? 4.550 8.431 20.703 1.00 83.31 195 VAL A O 1
ATOM 1590 N N . LEU A 1 196 ? 5.989 9.748 19.574 1.00 80.44 196 LEU A N 1
ATOM 1591 C CA . LEU A 1 196 ? 7.224 9.068 19.974 1.00 80.44 196 LEU A CA 1
ATOM 1592 C C . LEU A 1 196 ? 7.638 9.440 21.404 1.00 80.44 196 LEU A C 1
ATOM 1594 O O . LEU A 1 196 ? 7.184 10.441 21.956 1.00 80.44 196 LEU A O 1
ATOM 1598 N N . ASP A 1 197 ? 8.582 8.682 21.962 1.00 75.94 197 ASP A N 1
ATOM 1599 C CA . ASP A 1 197 ? 9.116 8.891 23.317 1.00 75.94 197 ASP A CA 1
ATOM 1600 C C . ASP A 1 197 ? 9.685 10.309 23.536 1.00 75.94 197 ASP A C 1
ATOM 1602 O O . ASP A 1 197 ? 9.660 10.831 24.647 1.00 75.94 197 ASP A O 1
ATOM 1606 N N . TYR A 1 198 ? 10.137 10.969 22.463 1.00 73.81 198 TYR A N 1
ATOM 1607 C CA . TYR A 1 198 ? 10.686 12.332 22.477 1.00 73.81 198 TYR A CA 1
ATOM 1608 C C . TYR A 1 198 ? 9.646 13.444 22.248 1.00 73.81 198 TYR A C 1
ATOM 1610 O O . TYR A 1 198 ? 10.013 14.607 22.105 1.00 73.81 198 TYR A O 1
ATOM 1618 N N . GLY A 1 199 ? 8.352 13.115 22.187 1.00 78.12 199 GLY A N 1
ATOM 1619 C CA . GLY A 1 199 ? 7.283 14.099 21.981 1.00 78.12 199 GLY A CA 1
ATOM 1620 C C . GLY A 1 199 ? 6.984 14.439 20.516 1.00 78.12 199 GLY A C 1
ATOM 1621 O O . GLY A 1 199 ? 6.108 15.263 20.255 1.00 78.12 199 GLY A O 1
ATOM 1622 N N . GLU A 1 200 ? 7.659 13.802 19.554 1.00 82.00 200 GLU A N 1
ATOM 1623 C CA . GLU A 1 200 ? 7.390 14.004 18.126 1.00 82.00 200 GLU A CA 1
ATOM 1624 C C . GLU A 1 200 ? 6.129 13.257 17.670 1.00 82.00 200 GLU A C 1
ATOM 1626 O O . GLU A 1 200 ? 5.969 12.056 17.899 1.00 82.00 200 GLU A O 1
ATOM 1631 N N . GLU A 1 201 ? 5.222 13.975 17.007 1.00 86.62 201 GLU A N 1
ATOM 1632 C CA . GLU A 1 201 ? 3.990 13.415 16.447 1.00 86.62 201 GLU A CA 1
ATOM 1633 C C . GLU A 1 201 ? 4.279 12.551 15.214 1.00 86.62 201 GLU A C 1
ATOM 1635 O O . GLU A 1 201 ? 4.939 12.994 14.270 1.00 86.62 201 GLU A O 1
ATOM 1640 N N . ARG A 1 202 ? 3.727 11.334 15.185 1.00 88.31 202 ARG A N 1
ATOM 1641 C CA . ARG A 1 202 ? 3.825 10.440 14.030 1.00 88.31 202 ARG A CA 1
ATOM 1642 C C . ARG A 1 202 ? 2.603 10.554 13.137 1.00 88.31 202 ARG A C 1
ATOM 1644 O O . ARG A 1 202 ? 1.468 10.465 13.597 1.00 88.31 202 ARG A O 1
ATOM 1651 N N . TRP A 1 203 ? 2.872 10.679 11.847 1.00 90.12 203 TRP A N 1
ATOM 1652 C CA . TRP A 1 203 ? 1.883 10.789 10.777 1.00 90.12 203 TRP A CA 1
ATOM 1653 C C . TRP A 1 203 ? 2.183 9.748 9.694 1.00 90.12 203 TRP A C 1
ATOM 1655 O O . TRP A 1 203 ? 2.377 10.077 8.520 1.00 90.12 203 TRP A O 1
ATOM 1665 N N . ASP A 1 204 ? 2.365 8.507 10.144 1.00 89.50 204 ASP A N 1
ATOM 1666 C CA . ASP A 1 204 ? 2.799 7.362 9.347 1.00 89.50 204 ASP A CA 1
ATOM 1667 C C . ASP A 1 204 ? 1.840 6.163 9.425 1.00 89.50 204 ASP A C 1
ATOM 1669 O O . ASP A 1 204 ? 2.182 5.093 8.927 1.00 89.50 204 ASP A O 1
ATOM 1673 N N . LEU A 1 205 ? 0.629 6.335 9.984 1.00 89.44 205 LEU A N 1
ATOM 1674 C CA . LEU A 1 205 ? -0.355 5.249 10.147 1.00 89.44 205 LEU A CA 1
ATOM 1675 C C . LEU A 1 205 ? -0.630 4.528 8.823 1.00 89.44 205 LEU A C 1
ATOM 1677 O O . LEU A 1 205 ? -0.761 3.307 8.782 1.00 89.44 205 LEU A O 1
ATOM 1681 N N . LEU A 1 206 ? -0.713 5.308 7.745 1.00 88.69 206 LEU A N 1
ATOM 1682 C CA . LEU A 1 206 ? -1.026 4.847 6.399 1.00 88.69 206 LEU A CA 1
ATOM 1683 C C . LEU A 1 206 ? 0.136 5.051 5.412 1.00 88.69 206 LEU A C 1
ATOM 1685 O O . LEU A 1 206 ? -0.051 4.940 4.202 1.00 88.69 206 LEU A O 1
ATOM 1689 N N . SER A 1 207 ? 1.344 5.356 5.889 1.00 89.50 207 SER A N 1
ATOM 1690 C CA . SER A 1 207 ? 2.480 5.586 4.996 1.00 89.50 207 SER A CA 1
ATOM 1691 C C . SER A 1 207 ? 2.905 4.289 4.305 1.00 89.50 207 SER A C 1
ATOM 1693 O O . SER A 1 207 ? 3.330 3.326 4.934 1.00 89.50 207 SER A O 1
ATOM 1695 N N . ASN A 1 208 ? 2.834 4.285 2.974 1.00 87.81 208 ASN A N 1
ATOM 1696 C CA . ASN A 1 208 ? 3.181 3.126 2.146 1.00 87.81 208 ASN A CA 1
ATOM 1697 C C . ASN A 1 208 ? 4.640 3.107 1.670 1.00 87.81 208 ASN A C 1
ATOM 1699 O O . ASN A 1 208 ? 5.056 2.152 1.012 1.00 87.81 208 ASN A O 1
ATOM 1703 N N . LEU A 1 209 ? 5.406 4.158 1.962 1.00 89.25 209 LEU A N 1
ATOM 1704 C CA . LEU A 1 209 ? 6.762 4.348 1.461 1.00 89.25 209 LEU A CA 1
ATOM 1705 C C . LEU A 1 209 ? 7.677 4.976 2.500 1.00 89.25 209 LEU A C 1
ATOM 1707 O O . LEU A 1 209 ? 7.305 5.940 3.166 1.00 89.25 209 LEU A O 1
ATOM 1711 N N . ASN A 1 210 ? 8.929 4.525 2.500 1.00 92.12 210 ASN A N 1
ATOM 1712 C CA . ASN A 1 210 ? 10.039 5.256 3.097 1.00 92.12 210 ASN A CA 1
ATOM 1713 C C . ASN A 1 210 ? 11.167 5.439 2.072 1.00 92.12 210 ASN A C 1
ATOM 1715 O O . ASN A 1 210 ? 12.070 4.613 1.973 1.00 92.12 210 ASN A O 1
ATOM 1719 N N . ILE A 1 211 ? 11.112 6.536 1.311 1.00 92.19 211 ILE A N 1
ATOM 1720 C CA . ILE A 1 211 ? 12.006 6.792 0.167 1.00 92.19 211 ILE A CA 1
ATOM 1721 C C . ILE A 1 211 ? 13.481 6.710 0.570 1.00 92.19 211 ILE A C 1
ATOM 1723 O O . ILE A 1 211 ? 14.260 6.031 -0.092 1.00 92.19 211 ILE A O 1
ATOM 1727 N N . LEU A 1 212 ? 13.866 7.335 1.686 1.00 92.69 212 LEU A N 1
ATOM 1728 C CA . LEU A 1 212 ? 15.262 7.349 2.121 1.00 92.69 212 LEU A CA 1
ATOM 1729 C C . LEU A 1 212 ? 15.776 5.935 2.411 1.00 92.69 212 LEU A C 1
ATOM 1731 O O . LEU A 1 212 ? 16.884 5.592 2.009 1.00 92.69 212 LEU A O 1
ATOM 1735 N N . ARG A 1 213 ? 14.968 5.095 3.069 1.00 91.31 213 ARG A N 1
ATOM 1736 C CA . ARG A 1 213 ? 15.341 3.703 3.363 1.00 91.31 213 ARG A CA 1
ATOM 1737 C C . ARG A 1 213 ? 15.344 2.812 2.128 1.00 91.31 213 ARG A C 1
ATOM 1739 O O . ARG A 1 213 ? 16.071 1.829 2.122 1.00 91.31 213 ARG A O 1
ATOM 1746 N N . ILE A 1 214 ? 14.554 3.143 1.110 1.00 88.56 214 ILE A N 1
ATOM 1747 C CA . ILE A 1 214 ? 14.544 2.420 -0.165 1.00 88.56 214 ILE A CA 1
ATOM 1748 C C . ILE A 1 214 ? 15.819 2.736 -0.954 1.00 88.56 214 ILE A C 1
ATOM 1750 O O . ILE A 1 214 ? 16.501 1.820 -1.401 1.00 88.56 214 ILE A O 1
ATOM 1754 N N . GLU A 1 215 ? 16.176 4.016 -1.081 1.00 88.62 215 GLU A N 1
ATOM 1755 C CA . GLU A 1 215 ? 17.349 4.448 -1.859 1.00 88.62 215 GLU A CA 1
ATOM 1756 C C . GLU A 1 215 ? 18.682 4.120 -1.168 1.00 88.62 215 GLU A C 1
ATOM 1758 O O . GLU A 1 215 ? 19.689 3.910 -1.836 1.00 88.62 215 GLU A O 1
ATOM 1763 N N . THR A 1 216 ? 18.698 4.034 0.166 1.00 91.06 216 THR A N 1
ATOM 1764 C CA . THR A 1 216 ? 19.889 3.644 0.947 1.00 91.06 216 THR A CA 1
ATOM 1765 C C . THR A 1 216 ? 19.865 2.177 1.393 1.00 91.06 216 THR A C 1
ATOM 1767 O O . THR A 1 216 ? 20.649 1.775 2.255 1.00 91.06 216 THR A O 1
ATOM 1770 N N . ALA A 1 217 ? 18.966 1.360 0.831 1.00 86.88 217 ALA A N 1
ATOM 1771 C CA . ALA A 1 217 ? 18.826 -0.041 1.206 1.00 86.88 217 ALA A CA 1
ATOM 1772 C C . ALA A 1 217 ? 20.112 -0.832 0.916 1.00 86.88 217 ALA A C 1
ATOM 1774 O O . ALA A 1 217 ? 20.541 -0.958 -0.227 1.00 86.88 217 ALA A O 1
ATOM 1775 N N . THR A 1 218 ? 20.687 -1.443 1.952 1.00 87.56 218 THR A N 1
ATOM 1776 C CA . THR A 1 218 ? 21.860 -2.331 1.833 1.00 87.56 218 THR A CA 1
ATOM 1777 C C . THR A 1 218 ? 21.482 -3.800 1.635 1.00 87.56 218 THR A C 1
ATOM 1779 O O . THR A 1 218 ? 22.345 -4.648 1.422 1.00 87.56 218 THR A O 1
ATOM 1782 N N . SER A 1 219 ? 20.189 -4.123 1.717 1.00 82.44 219 SER A N 1
ATOM 1783 C CA . SER A 1 219 ? 19.662 -5.470 1.505 1.00 82.44 219 SER A CA 1
ATOM 1784 C C . SER A 1 219 ? 18.296 -5.431 0.828 1.00 82.44 219 SER A C 1
ATOM 1786 O O . SER A 1 219 ? 17.512 -4.497 1.012 1.00 82.44 219 SER A O 1
ATOM 1788 N N . PHE A 1 220 ? 17.968 -6.495 0.096 1.00 74.56 220 PHE A N 1
ATOM 1789 C CA . PHE A 1 220 ? 16.670 -6.628 -0.567 1.00 74.56 220 PHE A CA 1
ATOM 1790 C C . PHE A 1 220 ? 15.505 -6.681 0.428 1.00 74.56 220 PHE A C 1
ATOM 1792 O O . PHE A 1 220 ? 14.440 -6.119 0.184 1.00 74.56 220 PHE A O 1
ATOM 1799 N N . LYS A 1 221 ? 15.730 -7.290 1.599 1.00 78.81 221 LYS A N 1
ATOM 1800 C CA . LYS A 1 221 ? 14.766 -7.266 2.699 1.00 78.81 221 LYS A CA 1
ATOM 1801 C C . LYS A 1 221 ? 14.439 -5.833 3.124 1.00 78.81 221 LYS A C 1
ATOM 1803 O O . LYS A 1 221 ? 13.266 -5.494 3.231 1.00 78.81 221 LYS A O 1
ATOM 1808 N N . MET A 1 222 ? 15.459 -4.995 3.329 1.00 83.50 222 MET A N 1
ATOM 1809 C CA . MET A 1 222 ? 15.257 -3.588 3.679 1.00 83.50 222 MET A CA 1
ATOM 1810 C C . MET A 1 222 ? 14.491 -2.845 2.581 1.00 83.50 222 MET A C 1
ATOM 1812 O O . MET A 1 222 ? 13.609 -2.056 2.899 1.00 83.50 222 MET A O 1
ATOM 1816 N N . TYR A 1 223 ? 14.764 -3.129 1.307 1.00 81.94 223 TYR A N 1
ATOM 1817 C CA . TYR A 1 223 ? 14.017 -2.540 0.196 1.00 81.94 223 TYR A CA 1
ATOM 1818 C C . TYR A 1 223 ? 12.521 -2.906 0.246 1.00 81.94 223 TYR A C 1
ATOM 1820 O O . TYR A 1 223 ? 11.675 -2.013 0.262 1.00 81.94 223 TYR A O 1
ATOM 1828 N N . ILE A 1 224 ? 12.185 -4.202 0.335 1.00 78.44 224 ILE A N 1
ATOM 1829 C CA . ILE A 1 224 ? 10.789 -4.681 0.378 1.00 78.44 224 ILE A CA 1
ATOM 1830 C C . ILE A 1 224 ? 10.055 -4.162 1.614 1.00 78.44 224 ILE A C 1
ATOM 1832 O O . ILE A 1 224 ? 8.919 -3.714 1.499 1.00 78.44 224 ILE A O 1
ATOM 1836 N N . ASP A 1 225 ? 10.695 -4.182 2.785 1.00 81.88 225 ASP A N 1
ATOM 1837 C CA . ASP A 1 225 ? 10.070 -3.743 4.038 1.00 81.88 225 ASP A CA 1
ATOM 1838 C C . ASP A 1 225 ? 9.703 -2.241 4.021 1.00 81.88 225 ASP A C 1
ATOM 1840 O O . ASP A 1 225 ? 8.945 -1.791 4.877 1.00 81.88 225 ASP A O 1
ATOM 1844 N N . ASN A 1 226 ? 10.235 -1.458 3.070 1.00 87.81 226 ASN A N 1
ATOM 1845 C CA . ASN A 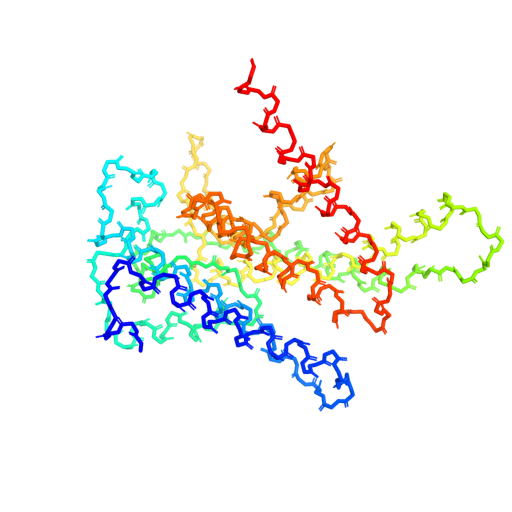1 226 ? 9.981 -0.020 2.933 1.00 87.81 226 ASN A CA 1
ATOM 1846 C C . ASN A 1 226 ? 9.232 0.362 1.641 1.00 87.81 226 ASN A C 1
ATOM 1848 O O . ASN A 1 226 ? 8.875 1.531 1.477 1.00 87.81 226 ASN A O 1
ATOM 1852 N N . TRP A 1 227 ? 8.972 -0.596 0.746 1.00 85.50 227 TRP A N 1
ATOM 1853 C CA . TRP A 1 227 ? 8.249 -0.405 -0.511 1.00 85.50 227 TRP A CA 1
ATOM 1854 C C . TRP A 1 227 ? 6.855 -1.036 -0.431 1.00 85.50 227 TRP A C 1
ATOM 1856 O O . TRP A 1 227 ? 6.731 -2.248 -0.274 1.00 85.50 227 TRP A O 1
ATOM 1866 N N . ASN A 1 228 ? 5.797 -0.235 -0.600 1.00 86.06 228 ASN A N 1
ATOM 1867 C CA . ASN A 1 228 ? 4.406 -0.687 -0.464 1.00 86.06 228 ASN A CA 1
ATOM 1868 C C . ASN A 1 228 ? 4.149 -1.363 0.900 1.00 86.06 228 ASN A C 1
ATOM 1870 O O . ASN A 1 228 ? 3.683 -2.504 0.986 1.00 86.06 228 ASN A O 1
ATOM 1874 N N . ILE A 1 229 ? 4.504 -0.641 1.967 1.00 88.75 229 ILE A N 1
ATOM 1875 C CA . ILE A 1 229 ? 4.604 -1.148 3.344 1.00 88.75 229 ILE A CA 1
ATOM 1876 C C . ILE A 1 229 ? 3.330 -1.877 3.782 1.00 88.75 229 ILE A C 1
ATOM 1878 O O . ILE A 1 229 ? 3.414 -3.003 4.269 1.00 88.75 229 ILE A O 1
ATOM 1882 N N . GLN A 1 230 ? 2.144 -1.303 3.559 1.00 88.38 230 GLN A N 1
ATOM 1883 C CA . GLN A 1 230 ? 0.901 -1.911 4.044 1.00 88.38 230 GLN A CA 1
ATOM 1884 C C . GLN A 1 230 ? 0.566 -3.221 3.324 1.00 88.38 230 GLN A C 1
ATOM 1886 O O . GLN A 1 230 ? 0.053 -4.157 3.940 1.00 88.38 230 GLN A O 1
ATOM 1891 N N . THR A 1 231 ? 0.912 -3.326 2.039 1.00 86.56 231 THR A N 1
ATOM 1892 C CA . THR A 1 231 ? 0.801 -4.583 1.288 1.00 86.56 231 THR A CA 1
ATOM 1893 C C . THR A 1 231 ? 1.780 -5.625 1.817 1.00 86.56 231 THR A C 1
ATOM 1895 O O . THR A 1 231 ? 1.406 -6.785 1.982 1.00 86.56 231 THR A O 1
ATOM 1898 N N . ALA A 1 232 ? 3.021 -5.227 2.111 1.00 84.56 232 ALA A N 1
ATOM 1899 C CA . ALA A 1 232 ? 4.029 -6.125 2.670 1.00 84.56 232 ALA A CA 1
ATOM 1900 C C . ALA A 1 232 ? 3.620 -6.646 4.061 1.00 84.56 232 ALA A C 1
ATOM 1902 O O . ALA A 1 232 ? 3.743 -7.843 4.330 1.00 84.56 232 ALA A O 1
ATOM 1903 N N . VAL A 1 233 ? 3.069 -5.776 4.916 1.00 85.31 233 VAL A N 1
ATOM 1904 C CA . VAL A 1 233 ? 2.508 -6.153 6.223 1.00 85.31 233 VAL A CA 1
ATOM 1905 C C . VAL A 1 233 ? 1.367 -7.151 6.051 1.00 85.31 233 VAL A C 1
ATOM 1907 O O . VAL A 1 233 ? 1.413 -8.221 6.652 1.00 85.31 233 VAL A O 1
ATOM 1910 N N . TRP A 1 234 ? 0.403 -6.864 5.173 1.00 87.31 234 TRP A N 1
ATOM 1911 C CA . TRP A 1 234 ? -0.708 -7.777 4.894 1.00 87.31 234 TRP A CA 1
ATOM 1912 C C . TRP A 1 234 ? -0.224 -9.148 4.397 1.00 87.31 234 TRP A C 1
ATOM 1914 O O . TRP A 1 234 ? -0.672 -10.177 4.895 1.00 87.31 234 TRP A O 1
ATOM 1924 N N . LEU A 1 235 ? 0.757 -9.206 3.492 1.00 83.94 235 LEU A N 1
ATOM 1925 C CA . LEU A 1 235 ? 1.328 -10.483 3.037 1.00 83.94 235 LEU A CA 1
ATOM 1926 C C . LEU A 1 235 ? 2.035 -11.254 4.155 1.00 83.94 235 LEU A C 1
ATOM 1928 O O . LEU A 1 235 ? 1.954 -12.483 4.200 1.00 83.94 235 LEU A O 1
ATOM 1932 N N . LYS A 1 236 ? 2.717 -10.551 5.064 1.00 80.94 236 LYS A N 1
ATOM 1933 C CA . LYS A 1 236 ? 3.342 -11.160 6.243 1.00 80.94 236 LYS A CA 1
ATOM 1934 C C . LYS A 1 236 ? 2.294 -11.709 7.216 1.00 80.94 236 LYS A C 1
ATOM 1936 O O . LYS A 1 236 ? 2.498 -12.763 7.816 1.00 80.94 236 LYS A O 1
ATOM 1941 N N . GLU A 1 237 ? 1.168 -11.023 7.369 1.00 80.12 237 GLU A N 1
ATOM 1942 C CA . GLU A 1 237 ? 0.038 -11.510 8.164 1.00 80.12 237 GLU A CA 1
ATOM 1943 C C . GLU A 1 237 ? -0.566 -12.771 7.539 1.00 80.12 237 GLU A C 1
ATOM 1945 O O . GLU A 1 237 ? -0.792 -13.751 8.251 1.00 80.12 237 GLU A O 1
ATOM 1950 N N . LEU A 1 238 ? -0.737 -12.804 6.210 1.00 81.31 238 LEU A N 1
ATOM 1951 C CA . LEU A 1 238 ? -1.166 -14.012 5.501 1.00 81.31 238 LEU A CA 1
ATOM 1952 C C . LEU A 1 238 ? -0.203 -15.177 5.759 1.00 81.31 238 LEU A C 1
ATOM 1954 O O . LEU A 1 238 ? -0.639 -16.251 6.165 1.00 81.31 238 LEU A O 1
ATOM 1958 N N . SER A 1 239 ? 1.105 -14.977 5.577 1.00 74.75 239 SER A N 1
ATOM 1959 C CA . SER A 1 239 ? 2.086 -16.055 5.764 1.00 74.75 239 SER A CA 1
ATOM 1960 C C . SER A 1 239 ? 2.163 -16.557 7.206 1.00 74.75 239 SER A C 1
ATOM 1962 O O . SER A 1 239 ? 2.406 -17.739 7.423 1.00 74.75 239 SER A O 1
ATOM 1964 N N . THR A 1 240 ? 1.914 -15.689 8.188 1.00 72.81 240 THR A N 1
ATOM 1965 C CA . THR A 1 240 ? 1.885 -16.069 9.608 1.00 72.81 240 THR A CA 1
ATOM 1966 C C . THR A 1 240 ? 0.618 -16.853 9.962 1.00 72.81 240 THR A C 1
ATOM 1968 O O . THR A 1 240 ? 0.655 -17.746 10.807 1.00 72.81 240 THR A O 1
ATOM 1971 N N . ASN A 1 241 ? -0.511 -16.532 9.327 1.00 70.81 241 ASN A N 1
ATOM 1972 C CA . ASN A 1 241 ? -1.807 -17.145 9.620 1.00 70.81 241 ASN A CA 1
ATOM 1973 C C . ASN A 1 241 ? -2.048 -18.474 8.877 1.00 70.81 241 ASN A C 1
ATOM 1975 O O . ASN A 1 241 ? -2.940 -19.227 9.273 1.00 70.81 241 ASN A O 1
ATOM 1979 N N . PHE A 1 242 ? -1.269 -18.789 7.837 1.00 70.06 242 PHE A N 1
ATOM 1980 C CA . PHE A 1 242 ? -1.351 -20.060 7.114 1.00 70.06 242 PHE A CA 1
ATOM 1981 C C . PHE A 1 242 ? -0.160 -20.982 7.433 1.00 70.06 242 PHE A C 1
ATOM 1983 O O . PHE A 1 242 ? 0.987 -20.577 7.258 1.00 70.06 242 PHE A O 1
ATOM 1990 N N . PRO A 1 243 ? -0.394 -22.246 7.843 1.00 58.69 243 PRO A N 1
ATOM 1991 C CA . PRO A 1 243 ? 0.687 -23.209 8.030 1.00 58.69 243 PRO A CA 1
ATOM 1992 C C . PRO A 1 243 ? 1.420 -23.509 6.712 1.00 58.69 243 PRO A C 1
ATOM 1994 O O . PRO A 1 243 ? 0.825 -23.436 5.635 1.00 58.69 243 PRO A O 1
ATOM 1997 N N . LEU A 1 244 ? 2.689 -23.934 6.812 1.00 52.84 244 LEU A N 1
ATOM 1998 C CA . LEU A 1 244 ? 3.614 -24.194 5.690 1.00 52.84 244 LEU A CA 1
ATOM 1999 C C . LEU A 1 244 ? 3.055 -25.078 4.549 1.00 52.84 244 LEU A C 1
ATOM 2001 O O . LEU A 1 244 ? 3.592 -25.041 3.451 1.00 52.84 244 LEU A O 1
ATOM 2005 N N . GLY A 1 245 ? 1.984 -25.849 4.768 1.00 50.94 245 GLY A N 1
ATOM 2006 C CA . GLY A 1 245 ? 1.329 -26.671 3.740 1.00 50.94 245 GLY A CA 1
ATOM 2007 C C . GLY A 1 245 ? 0.467 -25.905 2.723 1.00 50.94 245 GLY A C 1
ATOM 2008 O O . GLY A 1 245 ? 0.029 -26.494 1.740 1.00 50.94 245 GLY A O 1
ATOM 2009 N N . PHE A 1 246 ? 0.226 -24.605 2.923 1.00 58.16 246 PHE A N 1
ATOM 2010 C CA . PHE A 1 246 ? -0.584 -23.762 2.031 1.00 58.16 246 PHE A CA 1
ATOM 2011 C C . PHE A 1 246 ? 0.272 -22.805 1.189 1.00 58.16 246 PHE A C 1
ATOM 2013 O O . PHE A 1 246 ? -0.072 -21.637 1.003 1.00 58.16 246 PHE A O 1
ATOM 2020 N N . GLU A 1 247 ? 1.391 -23.298 0.651 1.00 58.56 247 GLU A N 1
ATOM 2021 C CA . GLU A 1 247 ? 2.344 -22.476 -0.109 1.00 58.56 247 GLU A CA 1
ATOM 2022 C C . GLU A 1 247 ? 1.713 -21.758 -1.309 1.00 58.56 247 GLU A C 1
ATOM 2024 O O . GLU A 1 247 ? 2.092 -20.636 -1.624 1.00 58.56 247 GLU A O 1
ATOM 2029 N N . ILE A 1 248 ? 0.731 -22.368 -1.978 1.00 57.91 248 ILE A N 1
ATOM 2030 C CA . ILE A 1 248 ? 0.042 -21.741 -3.117 1.00 57.91 248 ILE A CA 1
ATOM 2031 C C . ILE A 1 248 ? -0.736 -20.500 -2.653 1.00 57.91 248 ILE A C 1
ATOM 2033 O O . ILE A 1 248 ? -0.683 -19.460 -3.305 1.00 57.91 248 ILE A O 1
ATOM 2037 N N . ILE A 1 249 ? -1.403 -20.579 -1.497 1.00 58.12 249 ILE A N 1
ATOM 2038 C CA . ILE A 1 249 ? -2.218 -19.483 -0.951 1.00 58.12 249 ILE A CA 1
ATOM 2039 C C . ILE A 1 249 ? -1.340 -18.306 -0.519 1.00 58.12 249 ILE A C 1
ATOM 2041 O O . ILE A 1 249 ? -1.781 -17.166 -0.599 1.00 58.12 249 ILE A O 1
ATOM 2045 N N . THR A 1 250 ? -0.096 -18.553 -0.103 1.00 59.22 250 THR A N 1
ATOM 2046 C CA . THR A 1 250 ? 0.840 -17.491 0.292 1.00 59.22 250 THR A CA 1
ATOM 2047 C C . THR A 1 250 ? 1.668 -16.956 -0.879 1.00 59.22 250 THR A C 1
ATOM 2049 O O . THR A 1 250 ? 2.011 -15.777 -0.877 1.00 59.22 250 THR A O 1
ATOM 2052 N N . LYS A 1 251 ? 1.957 -17.768 -1.907 1.00 62.62 251 LYS A N 1
ATOM 2053 C CA . LYS A 1 251 ? 2.775 -17.377 -3.074 1.00 62.62 251 LYS A CA 1
ATOM 2054 C C . LYS A 1 251 ? 1.979 -16.674 -4.179 1.00 62.62 251 LYS A C 1
ATOM 2056 O O . LYS A 1 251 ? 2.496 -15.733 -4.780 1.00 62.62 251 LYS A O 1
ATOM 2061 N N . VAL A 1 252 ? 0.732 -17.082 -4.437 1.00 62.69 252 VAL A N 1
ATOM 2062 C CA . VAL A 1 252 ? -0.127 -16.466 -5.471 1.00 62.69 252 VAL A CA 1
ATOM 2063 C C . VAL A 1 252 ? -0.376 -14.973 -5.212 1.00 62.69 252 VAL A C 1
ATOM 2065 O O . VAL A 1 252 ? -0.170 -14.191 -6.138 1.00 62.69 252 VAL A O 1
ATOM 2068 N N . PRO A 1 253 ? -0.721 -14.527 -3.987 1.00 61.72 253 PRO A N 1
ATOM 2069 C CA . PRO A 1 253 ? -0.855 -13.105 -3.677 1.00 61.72 253 PRO A CA 1
ATOM 2070 C C . PRO A 1 253 ? 0.409 -12.312 -3.986 1.00 61.72 253 PRO A C 1
ATOM 2072 O O . PRO A 1 253 ? 0.335 -11.224 -4.543 1.00 61.72 253 PRO A O 1
ATOM 2075 N N . VAL A 1 254 ? 1.587 -12.855 -3.677 1.00 63.03 254 VAL A N 1
ATOM 2076 C CA . VAL A 1 254 ? 2.831 -12.135 -3.947 1.00 63.03 254 VAL A CA 1
ATOM 2077 C C . VAL A 1 254 ? 3.074 -12.017 -5.449 1.00 63.03 254 VAL A C 1
ATOM 2079 O O . VAL A 1 254 ? 3.410 -10.938 -5.925 1.00 63.03 254 VAL A O 1
ATOM 2082 N N . PHE A 1 255 ? 2.824 -13.081 -6.215 1.00 58.78 255 PHE A N 1
ATOM 2083 C CA . PHE A 1 255 ? 2.924 -13.033 -7.672 1.00 58.78 255 PHE A CA 1
ATOM 2084 C C . PHE A 1 255 ? 1.953 -12.007 -8.280 1.00 58.78 255 PHE A C 1
ATOM 2086 O O . PHE A 1 255 ? 2.357 -11.140 -9.055 1.00 58.78 255 PHE A O 1
ATOM 2093 N N . VAL A 1 256 ? 0.686 -12.046 -7.869 1.00 57.53 256 VAL A N 1
ATOM 2094 C CA . VAL A 1 256 ? -0.365 -11.166 -8.395 1.00 57.53 256 VAL A CA 1
ATOM 2095 C C . VAL A 1 256 ? -0.151 -9.699 -8.009 1.00 57.53 256 VAL A C 1
ATOM 2097 O O . VAL A 1 256 ? -0.465 -8.824 -8.804 1.00 57.53 256 VAL A O 1
ATOM 2100 N N . PHE A 1 257 ? 0.422 -9.406 -6.837 1.00 61.56 257 PHE A N 1
ATOM 2101 C CA . PHE A 1 257 ? 0.569 -8.028 -6.346 1.00 61.56 257 PHE A CA 1
ATOM 2102 C C . PHE A 1 257 ? 1.948 -7.398 -6.576 1.00 61.56 257 PHE A C 1
ATOM 2104 O O . PHE A 1 257 ? 2.040 -6.172 -6.619 1.00 61.56 257 PHE A O 1
ATOM 2111 N N . PHE A 1 258 ? 3.015 -8.188 -6.729 1.00 58.81 258 PHE A N 1
ATOM 2112 C CA . PHE A 1 258 ? 4.369 -7.664 -6.964 1.00 58.81 258 PHE A CA 1
ATOM 2113 C C . PHE A 1 258 ? 4.881 -7.854 -8.387 1.00 58.81 258 PHE A C 1
ATOM 2115 O O . PHE A 1 258 ? 5.794 -7.134 -8.774 1.00 58.81 258 PHE A O 1
ATOM 2122 N N . LEU A 1 259 ? 4.344 -8.793 -9.169 1.00 54.59 259 LEU A N 1
ATOM 2123 C CA . LEU A 1 259 ? 4.867 -9.062 -10.513 1.00 54.59 259 LEU A CA 1
ATOM 2124 C C . LEU A 1 259 ? 3.939 -8.522 -11.596 1.00 54.59 259 LEU A C 1
ATOM 2126 O O . LEU A 1 259 ? 4.383 -7.780 -12.468 1.00 54.59 259 LEU A O 1
ATOM 2130 N N . ILE A 1 260 ? 2.642 -8.806 -11.504 1.00 51.66 260 ILE A N 1
ATOM 2131 C CA . ILE A 1 260 ? 1.667 -8.423 -12.534 1.00 51.66 260 ILE A CA 1
ATOM 2132 C C . ILE A 1 260 ? 1.488 -6.893 -12.689 1.00 51.66 260 ILE A C 1
ATOM 2134 O O . ILE A 1 260 ? 1.516 -6.408 -13.820 1.00 51.66 260 ILE A O 1
ATOM 2138 N N . PRO A 1 261 ? 1.384 -6.078 -11.621 1.00 50.41 261 PRO A N 1
ATOM 2139 C CA . PRO A 1 261 ? 1.117 -4.642 -11.760 1.00 50.41 261 PRO A CA 1
ATOM 2140 C C . PRO A 1 261 ? 2.310 -3.875 -12.344 1.00 50.41 261 PRO A C 1
ATOM 2142 O O . PRO A 1 261 ? 2.133 -2.914 -13.091 1.00 50.41 261 PRO A O 1
ATOM 2145 N N . PHE A 1 262 ? 3.536 -4.339 -12.072 1.00 48.88 262 PHE A N 1
ATOM 2146 C CA . PHE A 1 262 ? 4.753 -3.790 -12.676 1.00 48.88 262 PHE A CA 1
ATOM 2147 C C . PHE A 1 262 ? 4.847 -4.087 -14.177 1.00 48.88 262 PHE A C 1
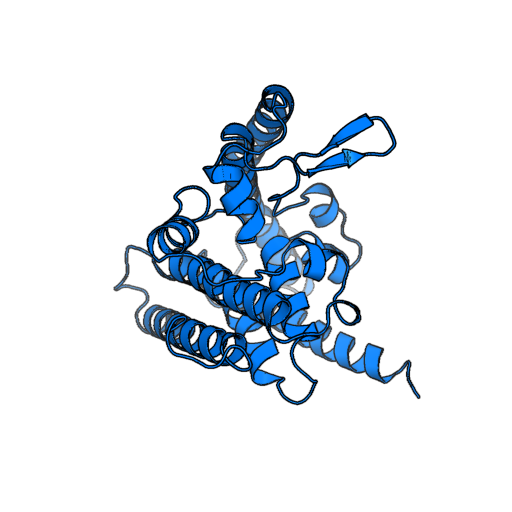ATOM 2149 O O . PHE A 1 262 ? 5.459 -3.306 -14.898 1.00 48.88 262 PHE A O 1
ATOM 2156 N N . CYS A 1 263 ? 4.191 -5.151 -14.657 1.00 41.19 263 CYS A N 1
ATOM 2157 C CA . CYS A 1 263 ? 4.096 -5.472 -16.082 1.00 41.19 263 CYS A CA 1
ATOM 2158 C C . CYS A 1 263 ? 3.106 -4.573 -16.841 1.00 41.19 263 CYS A C 1
ATOM 2160 O O . CYS A 1 263 ? 3.179 -4.501 -18.063 1.00 41.19 263 CYS A O 1
ATOM 2162 N N . HIS A 1 264 ? 2.171 -3.911 -16.148 1.00 45.16 264 HIS A N 1
ATOM 2163 C CA . HIS A 1 264 ? 1.082 -3.149 -16.775 1.00 45.16 264 HIS A CA 1
ATOM 2164 C C . HIS A 1 264 ? 1.353 -1.639 -16.887 1.00 45.16 264 HIS A C 1
ATOM 2166 O O . HIS A 1 264 ? 0.762 -0.978 -17.736 1.00 45.16 264 HIS A O 1
ATOM 2172 N N . PHE A 1 265 ? 2.266 -1.086 -16.079 1.00 40.31 265 PHE A N 1
ATOM 2173 C CA . PHE A 1 265 ? 2.617 0.347 -16.085 1.00 40.31 265 PHE A CA 1
ATOM 2174 C C . PHE A 1 265 ? 3.752 0.726 -17.053 1.00 40.31 265 PHE A C 1
ATOM 2176 O O . PHE A 1 265 ? 4.203 1.880 -17.056 1.00 40.31 265 PHE A O 1
ATOM 2183 N N . THR A 1 266 ? 4.234 -0.225 -17.853 1.00 39.69 266 THR A N 1
ATOM 2184 C CA . THR A 1 266 ? 5.219 -0.013 -18.917 1.00 39.69 266 THR A CA 1
ATOM 2185 C C . THR A 1 266 ? 4.746 -0.726 -20.177 1.00 39.69 266 THR A C 1
ATOM 2187 O O . THR A 1 266 ? 4.490 -1.923 -20.157 1.00 39.69 266 THR A O 1
ATOM 2190 N N . SER A 1 267 ? 4.664 -0.001 -21.290 1.00 38.72 267 SER A N 1
ATOM 2191 C CA . SER A 1 267 ? 4.322 -0.532 -22.618 1.00 38.72 267 SER A CA 1
ATOM 2192 C C . SER A 1 267 ? 5.290 -1.614 -23.132 1.00 38.72 267 SER A C 1
ATOM 2194 O O . SER A 1 267 ? 4.968 -2.298 -24.097 1.00 38.72 267 SER A O 1
ATOM 2196 N N . ASN A 1 268 ? 6.432 -1.822 -22.461 1.00 38.47 268 ASN A N 1
ATOM 2197 C CA . ASN A 1 268 ? 7.403 -2.879 -22.746 1.00 38.47 268 ASN A CA 1
ATOM 2198 C C . ASN A 1 268 ? 7.414 -3.928 -21.620 1.00 38.47 268 ASN A C 1
ATOM 2200 O O . ASN A 1 268 ? 8.009 -3.747 -20.560 1.00 38.47 268 ASN A O 1
ATOM 2204 N N . ILE A 1 269 ? 6.706 -5.024 -21.877 1.00 44.50 269 ILE A N 1
ATOM 2205 C CA . ILE A 1 269 ? 6.377 -6.134 -20.968 1.00 44.50 269 ILE A CA 1
ATOM 2206 C C . ILE A 1 269 ? 7.555 -7.093 -20.620 1.00 44.50 269 ILE A C 1
ATOM 2208 O O . ILE A 1 269 ? 7.536 -7.645 -19.518 1.00 44.50 269 ILE A O 1
ATOM 2212 N N . PRO A 1 270 ? 8.593 -7.332 -21.457 1.00 34.88 270 PRO A N 1
ATOM 2213 C CA . PRO A 1 270 ? 9.594 -8.372 -21.148 1.00 34.88 270 PRO A CA 1
ATOM 2214 C C . PRO A 1 270 ? 10.651 -7.997 -20.091 1.00 34.88 270 PRO A C 1
ATOM 2216 O O . PRO A 1 270 ? 11.079 -8.854 -19.320 1.00 34.88 270 PRO A O 1
ATOM 2219 N N . GLU A 1 271 ? 11.081 -6.736 -20.020 1.00 37.84 271 GLU A N 1
ATOM 2220 C CA . GLU A 1 271 ? 12.299 -6.348 -19.281 1.00 37.84 271 GLU A CA 1
ATOM 2221 C C . GLU A 1 271 ? 12.080 -6.206 -17.764 1.00 37.84 271 GLU A C 1
ATOM 2223 O O . GLU A 1 271 ? 12.919 -6.626 -16.964 1.00 37.84 271 GLU A O 1
ATOM 2228 N N . CYS A 1 272 ? 10.919 -5.695 -17.337 1.00 36.00 272 CYS A N 1
ATOM 2229 C CA . CYS A 1 272 ? 10.575 -5.589 -15.914 1.00 36.00 272 CYS A CA 1
ATOM 2230 C C . CYS A 1 272 ? 10.253 -6.954 -15.276 1.00 36.00 272 CYS A C 1
ATOM 2232 O O . CYS A 1 272 ? 10.507 -7.148 -14.082 1.00 36.00 272 CYS A O 1
ATOM 2234 N N . MET A 1 273 ? 9.751 -7.913 -16.067 1.00 36.66 273 MET A N 1
ATOM 2235 C CA . MET A 1 273 ? 9.465 -9.277 -15.608 1.00 36.66 273 MET A CA 1
ATOM 2236 C C . MET A 1 273 ? 10.729 -9.984 -15.129 1.00 36.66 273 MET A C 1
ATOM 2238 O O . MET A 1 273 ? 10.730 -10.551 -14.041 1.00 36.66 273 MET A O 1
ATOM 2242 N N . VAL A 1 274 ? 11.817 -9.922 -15.897 1.00 37.75 274 VAL A N 1
ATOM 2243 C CA . VAL A 1 274 ? 13.054 -10.654 -15.592 1.00 37.75 274 VAL A CA 1
ATOM 2244 C C . VAL A 1 274 ? 13.665 -10.176 -14.270 1.00 37.75 274 VAL A C 1
ATOM 2246 O O . VAL A 1 274 ? 14.062 -10.996 -13.447 1.00 37.75 274 VAL A O 1
ATOM 2249 N N . HIS A 1 275 ? 13.654 -8.869 -13.992 1.00 41.91 275 HIS A N 1
ATOM 2250 C CA . HIS A 1 275 ? 14.270 -8.315 -12.783 1.00 41.91 275 HIS A CA 1
ATOM 2251 C C . HIS A 1 275 ? 13.478 -8.601 -11.495 1.00 41.91 275 HIS A C 1
ATOM 2253 O O . HIS A 1 275 ? 14.069 -8.993 -10.485 1.00 41.91 275 HIS A O 1
ATOM 2259 N N . CYS A 1 276 ? 12.151 -8.434 -11.505 1.00 38.06 276 CYS A N 1
ATOM 2260 C CA . CYS A 1 276 ? 11.339 -8.722 -10.319 1.00 38.06 276 CYS A CA 1
ATOM 2261 C C . CYS A 1 276 ? 11.159 -10.232 -10.104 1.00 38.06 276 CYS A C 1
ATOM 2263 O O . CYS A 1 276 ? 11.170 -10.677 -8.959 1.00 38.06 276 CYS A O 1
ATOM 2265 N N . PHE A 1 277 ? 11.059 -11.032 -11.172 1.00 40.72 277 PHE A N 1
ATOM 2266 C CA . PHE A 1 277 ? 10.879 -12.485 -11.090 1.00 40.72 277 PHE A CA 1
ATOM 2267 C C . PHE A 1 277 ? 12.151 -13.208 -10.629 1.00 40.72 277 PHE A C 1
ATOM 2269 O O . PHE A 1 277 ? 12.074 -14.044 -9.730 1.00 40.72 277 PHE A O 1
ATOM 2276 N N . ILE A 1 278 ? 13.325 -12.849 -11.170 1.00 39.22 278 ILE A N 1
ATOM 2277 C CA . ILE A 1 278 ? 14.606 -13.453 -10.772 1.00 39.22 278 ILE A CA 1
ATOM 2278 C C . ILE A 1 278 ? 14.947 -13.075 -9.326 1.00 39.22 278 ILE A C 1
ATOM 2280 O O . ILE A 1 278 ? 15.208 -13.968 -8.523 1.00 39.22 278 ILE A O 1
ATOM 2284 N N . ASN A 1 279 ? 14.847 -11.796 -8.938 1.00 40.06 279 ASN A N 1
ATOM 2285 C CA . ASN A 1 279 ? 15.148 -11.384 -7.561 1.00 40.06 279 ASN A CA 1
ATOM 2286 C C . ASN A 1 279 ? 14.155 -11.950 -6.535 1.00 40.06 279 ASN A C 1
ATOM 2288 O O . ASN A 1 279 ? 14.567 -12.378 -5.458 1.00 40.06 279 ASN A O 1
ATOM 2292 N N . TYR A 1 280 ? 12.859 -12.007 -6.855 1.00 45.69 280 TYR A N 1
ATOM 2293 C CA . TYR A 1 280 ? 11.853 -12.559 -5.946 1.00 45.69 280 TYR A CA 1
ATOM 2294 C C . TYR A 1 280 ? 11.997 -14.078 -5.761 1.00 45.69 280 TYR A C 1
ATOM 2296 O O . TYR A 1 280 ? 11.969 -14.558 -4.626 1.00 45.69 280 TYR A O 1
ATOM 2304 N N . LEU A 1 281 ? 12.206 -14.841 -6.844 1.00 39.50 281 LEU A N 1
ATOM 2305 C CA . LEU A 1 281 ? 12.393 -16.293 -6.764 1.00 39.50 281 LEU A CA 1
ATOM 2306 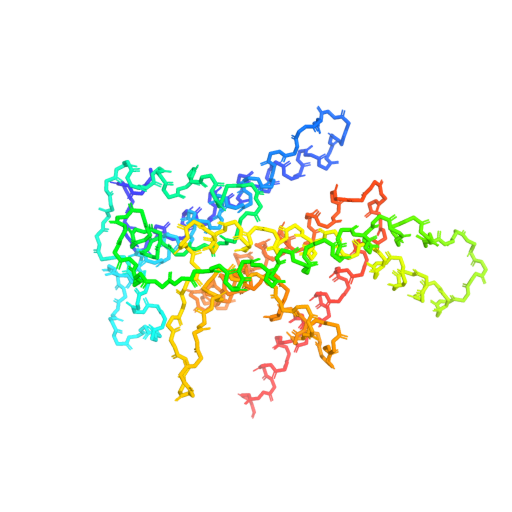C C . LEU A 1 281 ? 13.694 -16.669 -6.056 1.00 39.50 281 LEU A C 1
ATOM 2308 O O . LEU A 1 281 ? 13.658 -17.549 -5.197 1.00 39.50 281 LEU A O 1
ATOM 2312 N N . LEU A 1 282 ? 14.807 -15.981 -6.342 1.00 37.09 282 LEU A N 1
ATOM 2313 C CA . LEU A 1 282 ? 16.074 -16.196 -5.635 1.00 37.09 282 LEU A CA 1
ATOM 2314 C C . LEU A 1 282 ? 15.924 -15.926 -4.136 1.00 37.09 282 LEU A C 1
ATOM 2316 O O . LEU A 1 282 ? 16.367 -16.739 -3.329 1.00 37.09 282 LEU A O 1
ATOM 2320 N N . HIS A 1 283 ? 15.237 -14.851 -3.738 1.00 44.06 283 HIS A N 1
ATOM 2321 C CA . HIS A 1 283 ? 15.145 -14.481 -2.327 1.00 44.06 283 HIS A CA 1
ATOM 2322 C C . HIS A 1 283 ? 14.097 -15.276 -1.534 1.00 44.06 283 HIS A C 1
ATOM 2324 O O . HIS A 1 283 ? 14.314 -15.512 -0.349 1.00 44.06 283 HIS A O 1
ATOM 2330 N N . MET A 1 284 ? 12.997 -15.734 -2.146 1.00 39.38 284 MET A N 1
ATOM 2331 C CA . MET A 1 284 ? 12.059 -16.674 -1.505 1.00 39.38 284 MET A CA 1
ATOM 2332 C C . MET A 1 284 ? 12.699 -18.053 -1.316 1.00 39.38 284 MET A C 1
ATOM 2334 O O . MET A 1 284 ? 12.552 -18.644 -0.248 1.00 39.38 284 MET A O 1
ATOM 2338 N N . HIS A 1 285 ? 13.455 -18.548 -2.305 1.00 36.16 285 HIS A N 1
ATOM 2339 C CA . HIS A 1 285 ? 14.219 -19.789 -2.145 1.00 36.16 285 HIS A CA 1
ATOM 2340 C C . HIS A 1 285 ? 15.289 -19.638 -1.055 1.00 36.16 285 HIS A C 1
ATOM 2342 O O . HIS A 1 285 ? 15.362 -20.481 -0.167 1.00 36.16 285 HIS A O 1
ATOM 2348 N N . LEU A 1 286 ? 16.051 -18.536 -1.048 1.00 35.12 286 LEU A N 1
ATOM 2349 C CA . LEU A 1 286 ? 17.036 -18.253 0.002 1.00 35.12 286 LEU A CA 1
ATOM 2350 C C . LEU A 1 286 ? 16.397 -18.050 1.379 1.00 35.12 286 LEU A C 1
ATOM 2352 O O . LEU A 1 286 ? 16.928 -18.553 2.356 1.00 35.12 286 LEU A O 1
ATOM 2356 N N . TYR A 1 287 ? 15.257 -17.368 1.488 1.00 39.75 287 TYR A N 1
ATOM 2357 C CA . TYR A 1 287 ? 14.564 -17.168 2.764 1.00 39.75 287 TYR A CA 1
ATOM 2358 C C . TYR A 1 287 ? 14.058 -18.496 3.344 1.00 39.75 287 TYR A C 1
ATOM 2360 O O . TYR A 1 287 ? 14.241 -18.757 4.530 1.00 39.75 287 TYR A O 1
ATOM 2368 N N . ILE A 1 288 ? 13.502 -19.373 2.503 1.00 41.75 288 ILE A N 1
ATOM 2369 C CA . ILE A 1 288 ? 13.063 -20.720 2.898 1.00 41.75 288 ILE A CA 1
ATOM 2370 C C . ILE A 1 288 ? 14.262 -21.612 3.266 1.00 41.75 288 ILE A C 1
ATOM 2372 O O . ILE A 1 288 ? 14.176 -22.382 4.221 1.00 41.75 288 ILE A O 1
ATOM 2376 N N . LEU A 1 289 ? 15.385 -21.503 2.551 1.00 35.50 289 LEU A N 1
ATOM 2377 C CA . LEU A 1 289 ? 16.611 -22.255 2.840 1.00 35.50 289 LEU A CA 1
ATOM 2378 C C . LEU A 1 289 ? 17.307 -21.769 4.123 1.00 35.50 289 LEU A C 1
ATOM 2380 O O . LEU A 1 289 ? 17.696 -22.586 4.953 1.00 35.50 289 LEU A O 1
ATOM 2384 N N . LEU A 1 290 ? 17.399 -20.454 4.335 1.00 36.25 290 LEU A N 1
ATOM 2385 C CA . LEU A 1 290 ? 18.026 -19.847 5.515 1.00 36.25 290 LEU A CA 1
ATOM 2386 C C . LEU A 1 290 ? 17.217 -20.096 6.794 1.00 36.25 290 LEU A C 1
ATOM 2388 O O . LEU A 1 290 ? 17.806 -20.312 7.849 1.00 36.25 290 LEU A O 1
ATOM 2392 N N . HIS A 1 291 ? 15.882 -20.142 6.714 1.00 40.59 291 HIS A N 1
ATOM 2393 C CA . HIS A 1 291 ? 15.055 -20.499 7.872 1.00 40.59 291 HIS A CA 1
ATOM 2394 C C . HIS A 1 291 ? 15.039 -22.004 8.178 1.00 40.59 291 HIS A C 1
ATOM 2396 O O . HIS A 1 291 ? 14.798 -22.378 9.324 1.00 40.59 291 HIS A O 1
ATOM 2402 N N . LYS A 1 292 ? 15.326 -22.865 7.190 1.00 41.50 292 LYS A N 1
ATOM 2403 C CA . LYS A 1 292 ? 15.519 -24.309 7.403 1.00 41.50 292 LYS A CA 1
ATOM 2404 C C . LYS A 1 292 ? 16.904 -24.655 7.969 1.00 41.50 292 LYS A C 1
ATOM 2406 O O . LYS A 1 292 ? 17.026 -25.688 8.612 1.00 41.50 292 LYS A O 1
ATOM 2411 N N . GLY A 1 293 ? 17.912 -23.799 7.781 1.00 35.75 293 GLY A N 1
ATOM 2412 C CA . GLY A 1 293 ? 19.287 -24.024 8.254 1.00 35.75 293 GLY A CA 1
ATOM 2413 C C . GLY A 1 293 ? 19.593 -23.591 9.695 1.00 35.75 293 GLY A C 1
ATOM 2414 O O . GLY A 1 293 ? 20.702 -23.822 10.153 1.00 35.75 293 GLY A O 1
ATOM 2415 N N . PHE A 1 294 ? 18.647 -22.964 10.405 1.00 33.81 294 PHE A N 1
ATOM 2416 C CA . PHE A 1 294 ? 18.828 -22.505 11.797 1.00 33.81 294 PHE A CA 1
ATOM 2417 C C . PHE A 1 294 ? 18.068 -23.349 12.842 1.00 33.81 294 PHE A C 1
ATOM 2419 O O . PHE A 1 294 ? 18.079 -23.015 14.025 1.00 33.81 294 PHE A O 1
ATOM 2426 N N . LEU A 1 295 ? 17.392 -24.424 12.417 1.00 33.75 295 LEU A N 1
ATOM 2427 C CA . LEU A 1 295 ? 16.665 -25.368 13.287 1.00 33.75 295 LEU A CA 1
ATOM 2428 C C . LEU A 1 295 ? 17.090 -26.836 13.072 1.00 33.75 295 LEU A C 1
ATOM 2430 O O . LEU A 1 295 ? 16.320 -27.755 13.351 1.00 33.75 295 LEU A O 1
ATOM 2434 N N . GLN A 1 296 ? 18.315 -27.052 12.595 1.00 33.25 296 GLN A N 1
ATOM 2435 C CA . GLN A 1 296 ? 19.053 -28.315 12.697 1.00 33.25 296 GLN A CA 1
ATOM 2436 C C . GLN A 1 296 ? 20.406 -28.029 13.340 1.00 33.25 296 GLN A C 1
ATOM 2438 O O . GLN A 1 296 ? 20.884 -28.920 14.072 1.00 33.25 296 GLN A O 1
#

Radius of gyration: 20.47 Å; chains: 1; bounding box: 52×50×54 Å

InterPro domains:
  IPR004299 Membrane bound O-acyl transferase, MBOAT [PF03062] (38-236)
  IPR049941 Lysophospholipid acyltransferase 7/Porcupine-like [PTHR13906] (4-237)